Protein AF-A0A225DRF6-F1 (afdb_monomer_lite)

Secondary structure (DSSP, 8-state):
--------------------PPPPHHHHHHHHHHTTT--PPTT------GGGS--S--HHHHHH-TTTSHHHHHHHHHHHHHHHHTSPPS--EEESTTS--HHHHHHHHHHHHHHHHHHHHHHHHHHHHHHHHTTGGG---HHHHHHHHHHHHHHHHHHHHHHHHHHHHHHHHTT--PPP-GGGT--EEEEEEESS--S-HHHHHHHHHHHHHHHHHHHHSTTSHHHHHHHHHHTS--EEEEEEE-PPPPPPP--------

Sequence (261 aa):
MGSSLSVLIVVSLTTPALALAAPDKDAEVAAVLGELWIAVPKGFRADVPPAYMPDSVTPEKIEKNPKAYPFRAAVVNAVETLSFARRPPVLTTLRDPDSAARGLKQAVQQAQEQPARTILKLDETIRDLTTVLKSRDKEPSARWRAHAEYALAEARFRMVLAHEYDHALGNIRIGAIPELKKDKGENGVRLARVEKLSSKKEVKDMAEEAKRLLAEVIKTHPGTPWAMIADMRLKENMGMVWEPAVLPDPPKPKTKDAKKP

Radius of gyration: 27.33 Å; chains: 1; bounding box: 78×91×73 Å

Organism: NCBI:txid1908690

Foldseek 3Di:
DDDDDDDDDDDDDPDDDDDDPDDDPVVQLCVLCVLLVHPDPPPDDQPADPLQGDDPQDPVNCVVPVVVVVLLVLLSLLSVLLVLLPDDQPDFKDFQLVPPPPVLVVVLVVSLVSLVVSLVSLVVSLVSLVVSVVVLVVPSRPNSSLSSLLSNLSSLLSNLLSQLSNVQSVCSVVVVADDEDVVVQFGIKGKDFDQDAPDDPVSVVSNVVSLVSLVVSCVSRPSHPSNVVSVVSNPGGSHIHIDTDNDDDDPDPPPPPDPDD

pLDDT: mean 82.06, std 21.41, range [27.62, 98.75]

Structure (mmCIF, N/CA/C/O backbone):
data_AF-A0A225DRF6-F1
#
_entry.id   AF-A0A225DRF6-F1
#
loop_
_atom_site.group_PDB
_atom_site.id
_atom_site.type_symbol
_atom_site.label_atom_id
_atom_site.label_alt_id
_atom_site.label_comp_id
_atom_site.label_asym_id
_atom_site.label_entity_id
_atom_site.label_seq_id
_atom_site.pdbx_PDB_ins_code
_atom_site.Cartn_x
_atom_site.Cartn_y
_atom_site.Cartn_z
_atom_site.occupancy
_atom_site.B_iso_or_equiv
_atom_site.auth_seq_id
_atom_site.auth_comp_id
_atom_site.auth_asym_id
_atom_site.auth_atom_id
_atom_site.pdbx_PDB_model_num
ATOM 1 N N . MET A 1 1 ? 50.442 -76.515 -0.364 1.00 43.06 1 MET A N 1
ATOM 2 C CA . MET A 1 1 ? 50.166 -75.820 -1.638 1.00 43.06 1 MET A CA 1
ATOM 3 C C . MET A 1 1 ? 48.662 -75.655 -1.746 1.00 43.06 1 MET A C 1
ATOM 5 O O . MET A 1 1 ? 47.969 -76.628 -1.989 1.00 43.06 1 MET A O 1
ATOM 9 N N . GLY A 1 2 ? 48.158 -74.465 -1.435 1.00 36.34 2 GLY A N 1
ATOM 10 C CA . GLY A 1 2 ? 46.735 -74.132 -1.466 1.00 36.34 2 GLY A CA 1
ATOM 11 C C . GLY A 1 2 ? 46.639 -72.645 -1.760 1.00 36.34 2 GLY A C 1
ATOM 12 O O . GLY A 1 2 ? 46.768 -71.829 -0.853 1.00 36.34 2 GLY A O 1
ATOM 13 N N . SER A 1 3 ? 46.569 -72.310 -3.046 1.00 37.16 3 SER A N 1
ATOM 14 C CA . SER A 1 3 ? 46.588 -70.933 -3.534 1.00 37.16 3 SER A CA 1
ATOM 15 C C . SER A 1 3 ? 45.179 -70.354 -3.503 1.00 37.16 3 SER A C 1
ATOM 17 O O . SER A 1 3 ? 44.278 -70.849 -4.176 1.00 37.16 3 SER A O 1
ATOM 19 N N . SER A 1 4 ? 45.017 -69.301 -2.707 1.00 35.84 4 SER A N 1
ATOM 20 C CA . SER A 1 4 ? 43.838 -68.443 -2.658 1.00 35.84 4 SER A CA 1
ATOM 21 C C . SER A 1 4 ? 43.872 -67.479 -3.850 1.00 35.84 4 SER A C 1
ATOM 23 O O . SER A 1 4 ? 44.865 -66.777 -4.038 1.00 35.84 4 SER A O 1
ATOM 25 N N . LEU A 1 5 ? 42.818 -67.461 -4.667 1.00 35.94 5 LEU A N 1
ATOM 26 C CA . LEU A 1 5 ? 42.639 -66.527 -5.783 1.00 35.94 5 LEU A CA 1
ATOM 27 C C . LEU A 1 5 ? 41.334 -65.758 -5.565 1.00 35.94 5 LEU A C 1
ATOM 29 O O . LEU A 1 5 ? 40.239 -66.278 -5.769 1.00 35.94 5 LEU A O 1
ATOM 33 N N . SER A 1 6 ? 41.480 -64.513 -5.118 1.00 33.00 6 SER A N 1
ATOM 34 C CA . SER A 1 6 ? 40.408 -63.527 -5.003 1.00 33.00 6 SER A CA 1
ATOM 35 C C . SER A 1 6 ? 40.010 -63.029 -6.394 1.00 33.00 6 SER A C 1
ATOM 37 O O . SER A 1 6 ? 40.840 -62.493 -7.126 1.00 33.00 6 SER A O 1
ATOM 39 N N . VAL A 1 7 ? 38.736 -63.181 -6.753 1.00 34.94 7 VAL A N 1
ATOM 40 C CA . VAL A 1 7 ? 38.154 -62.628 -7.984 1.00 34.94 7 VAL A CA 1
ATOM 41 C C . VAL A 1 7 ? 37.723 -61.184 -7.720 1.00 34.94 7 VAL A C 1
ATOM 43 O O . VAL A 1 7 ? 36.834 -60.932 -6.909 1.00 34.94 7 VAL A O 1
ATOM 46 N N . LEU A 1 8 ? 38.367 -60.233 -8.402 1.00 31.00 8 LEU A N 1
ATOM 47 C CA . LEU A 1 8 ? 37.966 -58.827 -8.457 1.00 31.00 8 LEU A CA 1
ATOM 48 C C . LEU A 1 8 ? 36.838 -58.673 -9.492 1.00 31.00 8 LEU A C 1
ATOM 50 O O . LEU A 1 8 ? 37.045 -58.924 -10.678 1.00 31.00 8 LEU A O 1
ATOM 54 N N . ILE A 1 9 ? 35.652 -58.245 -9.057 1.00 32.78 9 ILE A N 1
ATOM 55 C CA . ILE A 1 9 ? 34.554 -57.851 -9.950 1.00 32.78 9 ILE A CA 1
ATOM 56 C C . ILE A 1 9 ? 34.753 -56.377 -10.323 1.00 32.78 9 ILE A C 1
ATOM 58 O O . ILE A 1 9 ? 34.661 -55.497 -9.470 1.00 32.78 9 ILE A O 1
ATOM 62 N N . VAL A 1 10 ? 35.018 -56.109 -11.603 1.00 30.48 10 VAL A N 1
ATOM 63 C CA . VAL A 1 10 ? 35.031 -54.760 -12.184 1.00 30.48 10 VAL A CA 1
ATOM 64 C C . VAL A 1 10 ? 33.604 -54.418 -12.617 1.00 30.48 10 VAL A C 1
ATOM 66 O O . VAL A 1 10 ? 33.101 -54.966 -13.596 1.00 30.48 10 VAL A O 1
ATOM 69 N N . VAL A 1 11 ? 32.934 -53.526 -11.885 1.00 31.22 11 VAL A N 1
ATOM 70 C CA . VAL A 1 11 ? 31.634 -52.964 -12.283 1.00 31.22 11 VAL A CA 1
ATOM 71 C C . VAL A 1 11 ? 31.891 -51.726 -13.143 1.00 31.22 11 VAL A C 1
ATOM 73 O O . VAL A 1 11 ? 32.342 -50.698 -12.647 1.00 31.22 11 VAL A O 1
ATOM 76 N N . SER A 1 12 ? 31.615 -51.836 -14.443 1.00 27.62 12 SER A N 1
ATOM 77 C CA . SER A 1 12 ? 31.592 -50.703 -15.372 1.00 27.62 12 SER A CA 1
ATOM 78 C C . SER A 1 12 ? 30.271 -49.946 -15.207 1.00 27.62 12 SER A C 1
ATOM 80 O O . SER A 1 12 ? 29.204 -50.497 -15.475 1.00 27.62 12 SER A O 1
ATOM 82 N N . LEU A 1 13 ? 30.328 -48.698 -14.737 1.00 28.50 13 LEU A N 1
ATOM 83 C CA . LEU A 1 13 ? 29.173 -47.801 -14.663 1.00 28.50 13 LEU A CA 1
ATOM 84 C C . LEU A 1 13 ? 29.124 -46.938 -15.928 1.00 28.50 13 LEU A C 1
ATOM 86 O O . LEU A 1 13 ? 29.749 -45.883 -16.006 1.00 28.50 13 LEU A O 1
ATOM 90 N N . THR A 1 14 ? 28.357 -47.373 -16.924 1.00 29.84 14 THR A N 1
ATOM 91 C CA . THR A 1 14 ? 27.838 -46.484 -17.970 1.00 29.84 14 THR A CA 1
ATOM 92 C C . THR A 1 14 ? 26.715 -45.635 -17.381 1.00 29.84 14 THR A C 1
ATOM 94 O O . THR A 1 14 ? 25.594 -46.109 -17.204 1.00 29.84 14 THR A O 1
ATOM 97 N N . THR A 1 15 ? 27.016 -44.378 -17.060 1.00 31.25 15 THR A N 1
ATOM 98 C CA . THR A 1 15 ? 26.021 -43.370 -16.676 1.00 31.25 15 THR A CA 1
ATOM 99 C C . THR A 1 15 ? 25.157 -43.020 -17.894 1.00 31.25 15 THR A C 1
ATOM 101 O O . THR A 1 15 ? 25.714 -42.597 -18.911 1.00 31.25 15 THR A O 1
ATOM 104 N N . PRO A 1 16 ? 23.819 -43.150 -17.849 1.00 31.81 16 PRO A N 1
ATOM 105 C CA . PRO A 1 16 ? 22.978 -42.593 -18.895 1.00 31.81 16 PRO A CA 1
ATOM 106 C C . PRO A 1 16 ? 22.980 -41.066 -18.757 1.00 31.81 16 PRO A C 1
ATOM 108 O O . PRO A 1 16 ? 22.788 -40.529 -17.665 1.00 31.81 16 PRO A O 1
ATOM 111 N N . ALA A 1 17 ? 23.213 -40.366 -19.867 1.00 30.73 17 ALA A N 1
ATOM 112 C CA . ALA A 1 17 ? 23.053 -38.922 -19.944 1.00 30.73 17 ALA A CA 1
ATOM 113 C C . ALA A 1 17 ? 21.597 -38.569 -19.604 1.00 30.73 17 ALA A C 1
ATOM 115 O O . ALA A 1 17 ? 20.677 -38.844 -20.375 1.00 30.73 17 ALA A O 1
ATOM 116 N N . LEU A 1 18 ? 21.396 -38.002 -18.414 1.00 30.02 18 LEU A N 1
ATOM 117 C CA . LEU A 1 18 ? 20.118 -37.479 -17.963 1.00 30.02 18 LEU A CA 1
ATOM 118 C C . LEU A 1 18 ? 19.785 -36.273 -18.850 1.00 30.02 18 LEU A C 1
ATOM 120 O O . LEU A 1 18 ? 20.401 -35.214 -18.728 1.00 30.02 18 LEU A O 1
ATOM 124 N N . ALA A 1 19 ? 18.854 -36.452 -19.785 1.00 30.94 19 ALA A N 1
ATOM 125 C CA . ALA A 1 19 ? 18.283 -35.347 -20.536 1.00 30.94 19 ALA A CA 1
ATOM 126 C C . ALA A 1 19 ? 17.661 -34.365 -19.533 1.00 30.94 19 ALA A C 1
ATOM 128 O O . ALA A 1 19 ? 16.730 -34.716 -18.807 1.00 30.94 19 ALA A O 1
ATOM 129 N N . LEU A 1 20 ? 18.225 -33.158 -19.457 1.00 29.81 20 LEU A N 1
ATOM 130 C CA . LEU A 1 20 ? 17.721 -32.074 -18.625 1.00 29.81 20 LEU A CA 1
ATOM 131 C C . LEU A 1 20 ? 16.298 -31.755 -19.108 1.00 29.81 20 LEU A C 1
ATOM 133 O O . LEU A 1 20 ? 16.117 -31.233 -20.209 1.00 29.81 20 LEU A O 1
ATOM 137 N N . ALA A 1 21 ? 15.289 -32.142 -18.327 1.00 33.22 21 ALA A N 1
ATOM 138 C CA . ALA A 1 21 ? 13.909 -31.776 -18.603 1.00 33.22 21 ALA A CA 1
ATOM 139 C C . ALA A 1 21 ? 13.816 -30.245 -18.687 1.00 33.22 21 ALA A C 1
ATOM 141 O O . ALA A 1 21 ? 14.424 -29.544 -17.875 1.00 33.22 21 ALA A O 1
ATOM 142 N N . ALA A 1 22 ? 13.087 -29.735 -19.684 1.00 33.28 22 ALA A N 1
ATOM 143 C CA . ALA A 1 22 ? 12.816 -28.308 -19.791 1.00 33.28 22 ALA A CA 1
ATOM 144 C C . ALA A 1 22 ? 12.232 -27.797 -18.456 1.00 33.28 22 ALA A C 1
ATOM 146 O O . ALA A 1 22 ? 11.417 -28.510 -17.859 1.00 33.28 22 ALA A O 1
ATOM 147 N N . PRO A 1 23 ? 12.657 -26.619 -17.969 1.00 39.16 23 PRO A N 1
ATOM 148 C CA . PRO A 1 23 ? 12.202 -26.098 -16.687 1.00 39.16 23 PRO A CA 1
ATOM 149 C C . PRO A 1 23 ? 10.672 -25.993 -16.643 1.00 39.16 23 PRO A C 1
ATOM 151 O O . PRO A 1 23 ? 10.017 -25.643 -17.628 1.00 39.16 23 PRO A O 1
ATOM 154 N N . ASP A 1 24 ? 10.110 -26.345 -15.487 1.00 42.88 24 ASP A N 1
ATOM 155 C CA . ASP A 1 24 ? 8.682 -26.252 -15.206 1.00 42.88 24 ASP A CA 1
ATOM 156 C C . ASP A 1 24 ? 8.237 -24.784 -15.295 1.00 42.88 24 ASP A C 1
ATOM 158 O O . ASP A 1 24 ? 8.717 -23.927 -14.548 1.00 42.88 24 ASP A O 1
ATOM 162 N N . LYS A 1 25 ? 7.313 -24.490 -16.214 1.00 44.69 25 LYS A N 1
ATOM 163 C CA . LYS A 1 25 ? 6.786 -23.138 -16.447 1.00 44.69 25 LYS A CA 1
ATOM 164 C C . LYS A 1 25 ? 6.172 -22.538 -15.179 1.00 44.69 25 LYS A C 1
ATOM 166 O O . LYS A 1 25 ? 6.249 -21.327 -14.983 1.00 44.69 25 LYS A O 1
ATOM 171 N N . ASP A 1 26 ? 5.622 -23.372 -14.296 1.00 38.34 26 ASP A N 1
ATOM 172 C CA . ASP A 1 26 ? 5.038 -22.922 -13.032 1.00 38.34 26 ASP A CA 1
ATOM 173 C C . ASP A 1 26 ? 6.135 -22.446 -12.048 1.00 38.34 26 ASP A C 1
ATOM 175 O O . ASP A 1 26 ? 5.922 -21.499 -11.286 1.00 38.34 26 ASP A O 1
ATOM 179 N N . ALA A 1 27 ? 7.343 -23.022 -12.113 1.00 45.28 27 ALA A N 1
ATOM 180 C CA . ALA A 1 27 ? 8.497 -22.602 -11.314 1.00 45.28 27 ALA A CA 1
ATOM 181 C C . ALA A 1 27 ? 9.126 -21.293 -11.823 1.00 45.28 27 ALA A C 1
ATOM 183 O O . ALA A 1 27 ? 9.557 -20.468 -11.017 1.00 45.28 27 ALA A O 1
ATOM 184 N N . GLU A 1 28 ? 9.133 -21.056 -13.137 1.00 44.88 28 GLU A N 1
ATOM 185 C CA . GLU A 1 28 ? 9.620 -19.798 -13.725 1.00 44.88 28 GLU A CA 1
ATOM 186 C C . GLU A 1 28 ? 8.702 -18.619 -13.380 1.00 44.88 28 GLU A C 1
ATOM 188 O O . GLU A 1 28 ? 9.175 -17.561 -12.965 1.00 44.88 28 GLU A O 1
ATOM 193 N N . VAL A 1 29 ? 7.381 -18.811 -13.454 1.00 42.75 29 VAL A N 1
ATOM 194 C CA . VAL A 1 29 ? 6.391 -17.798 -13.046 1.00 42.75 29 VAL A CA 1
ATOM 195 C C . VAL A 1 29 ? 6.458 -17.533 -11.537 1.00 42.75 29 VAL A C 1
ATOM 197 O O . VAL A 1 29 ? 6.392 -16.379 -11.105 1.00 42.75 29 VAL A O 1
ATOM 200 N N . ALA A 1 30 ? 6.652 -18.576 -10.724 1.00 44.66 30 ALA A N 1
ATOM 201 C CA . ALA A 1 30 ? 6.867 -18.436 -9.286 1.00 44.66 30 ALA A CA 1
ATOM 202 C C . ALA A 1 30 ? 8.190 -17.727 -8.946 1.00 44.66 30 ALA A C 1
ATOM 204 O O . ALA A 1 30 ? 8.222 -16.967 -7.983 1.00 44.66 30 ALA A O 1
ATOM 205 N N . ALA A 1 31 ? 9.254 -17.903 -9.734 1.00 52.69 31 ALA A N 1
ATOM 206 C CA . ALA A 1 31 ? 10.506 -17.160 -9.572 1.00 52.69 31 ALA A CA 1
ATOM 207 C C . ALA A 1 31 ? 10.340 -15.675 -9.950 1.00 52.69 31 ALA A C 1
ATOM 209 O O . ALA A 1 31 ? 10.731 -14.801 -9.178 1.00 52.69 31 ALA A O 1
ATOM 210 N N . VAL A 1 32 ? 9.663 -15.380 -11.069 1.00 50.22 32 VAL A N 1
ATOM 211 C CA . VAL A 1 32 ? 9.347 -14.010 -11.535 1.00 50.22 32 VAL A CA 1
ATOM 212 C C . VAL A 1 32 ? 8.542 -13.215 -10.499 1.00 50.22 32 VAL A C 1
ATOM 214 O O . VAL A 1 32 ? 8.739 -12.010 -10.336 1.00 50.22 32 VAL A O 1
ATOM 217 N N . LEU A 1 33 ? 7.620 -13.875 -9.798 1.00 51.44 33 LEU A N 1
ATOM 218 C CA . LEU A 1 33 ? 6.714 -13.237 -8.834 1.00 51.44 33 LEU A CA 1
ATOM 219 C C . LEU A 1 33 ? 7.199 -13.354 -7.384 1.00 51.44 33 LEU A C 1
ATOM 221 O O . LEU A 1 33 ? 6.886 -12.490 -6.557 1.00 51.44 33 LEU A O 1
ATOM 225 N N . GLY A 1 34 ? 8.027 -14.360 -7.098 1.00 53.75 34 GLY A N 1
ATOM 226 C CA . GLY A 1 34 ? 8.764 -14.529 -5.848 1.00 53.75 34 GLY A CA 1
ATOM 227 C C . GLY A 1 34 ? 9.747 -13.388 -5.594 1.00 53.75 34 GLY A C 1
ATOM 228 O O . GLY A 1 34 ? 9.846 -12.934 -4.457 1.00 53.75 34 GLY A O 1
ATOM 229 N N . GLU A 1 35 ? 10.363 -12.827 -6.644 1.00 50.50 35 GLU A N 1
ATOM 230 C CA . GLU A 1 35 ? 11.205 -11.617 -6.557 1.00 50.50 35 GLU A CA 1
ATOM 231 C C . GLU A 1 35 ? 10.438 -10.376 -6.047 1.00 50.50 35 GLU A C 1
ATOM 233 O O . GLU A 1 35 ? 11.029 -9.486 -5.440 1.00 50.50 35 GLU A O 1
ATOM 238 N N . LEU A 1 36 ? 9.110 -10.319 -6.221 1.00 49.09 36 LEU A N 1
ATOM 239 C CA . LEU A 1 36 ? 8.250 -9.227 -5.731 1.00 49.09 36 LEU A CA 1
ATOM 240 C C . LEU A 1 36 ? 7.451 -9.573 -4.469 1.00 49.09 36 LEU A C 1
ATOM 242 O O . LEU A 1 36 ? 6.634 -8.757 -4.006 1.00 49.09 36 LEU A O 1
ATOM 246 N N . TRP A 1 37 ? 7.632 -10.784 -3.933 1.00 52.31 37 TRP A N 1
ATOM 247 C CA . TRP A 1 37 ? 6.833 -11.303 -2.822 1.00 52.31 37 TRP A CA 1
ATOM 248 C C . TRP A 1 37 ? 5.328 -11.182 -3.106 1.00 52.31 37 TRP A C 1
ATOM 250 O O . TRP A 1 37 ? 4.533 -10.916 -2.199 1.00 52.31 37 TRP A O 1
ATOM 260 N N . ILE A 1 38 ? 4.928 -11.280 -4.379 1.00 53.56 38 ILE A N 1
ATOM 261 C CA . ILE A 1 38 ? 3.518 -11.309 -4.749 1.00 53.56 38 ILE A CA 1
ATOM 262 C C . ILE A 1 38 ? 3.118 -12.772 -4.787 1.00 53.56 38 ILE A C 1
ATOM 264 O O . ILE A 1 38 ? 3.595 -13.531 -5.625 1.00 53.56 38 ILE A O 1
ATOM 268 N N . ALA A 1 39 ? 2.262 -13.168 -3.846 1.00 48.22 39 ALA A N 1
ATOM 269 C CA . ALA A 1 39 ? 1.718 -14.513 -3.813 1.00 48.22 39 ALA A CA 1
ATOM 270 C C . ALA A 1 39 ? 0.988 -14.783 -5.133 1.00 48.22 39 ALA A C 1
ATOM 272 O O . ALA A 1 39 ? -0.068 -14.208 -5.398 1.00 48.22 39 ALA A O 1
ATOM 273 N N . VAL A 1 40 ? 1.573 -15.644 -5.962 1.00 52.91 40 VAL A N 1
ATOM 274 C CA . VAL A 1 40 ? 0.924 -16.146 -7.169 1.00 52.91 40 VAL A CA 1
ATOM 275 C C . VAL A 1 40 ? -0.268 -16.980 -6.715 1.00 52.91 40 VAL A C 1
ATOM 277 O O . VAL A 1 40 ? -0.074 -17.920 -5.935 1.00 52.91 40 VAL A O 1
ATOM 280 N N . PRO A 1 41 ? -1.501 -16.668 -7.143 1.00 55.50 41 PRO A N 1
ATOM 281 C CA . PRO A 1 41 ? -2.638 -17.511 -6.822 1.00 55.50 41 PRO A CA 1
ATOM 282 C C . PRO A 1 41 ? -2.366 -18.943 -7.289 1.00 55.50 41 PRO A C 1
ATOM 284 O O . PRO A 1 41 ? -1.912 -19.170 -8.412 1.00 55.50 41 PRO A O 1
ATOM 287 N N . LYS A 1 42 ? -2.628 -19.921 -6.417 1.00 48.06 42 LYS A N 1
ATOM 288 C CA . LYS A 1 42 ? -2.447 -21.342 -6.732 1.00 48.06 42 LYS A CA 1
ATOM 289 C C . LYS A 1 42 ? -3.242 -21.686 -8.000 1.00 48.06 42 LYS A C 1
ATOM 291 O O . LYS A 1 42 ? -4.459 -21.531 -8.011 1.00 48.06 42 LYS A O 1
ATOM 296 N N . GLY A 1 43 ? -2.556 -22.152 -9.046 1.00 46.88 43 GLY A N 1
ATOM 297 C CA . GLY A 1 43 ? -3.166 -22.499 -10.337 1.00 46.88 43 GLY A CA 1
ATOM 298 C C . GLY A 1 43 ? -3.169 -21.384 -11.389 1.00 46.88 43 GLY A C 1
ATOM 299 O O . GLY A 1 43 ? -3.736 -21.584 -12.461 1.00 46.88 43 GLY A O 1
ATOM 300 N N . PHE A 1 44 ? -2.538 -20.234 -11.129 1.00 55.34 44 PHE A N 1
ATOM 301 C CA . PHE A 1 44 ? -2.291 -19.247 -12.177 1.00 55.34 44 PHE A CA 1
ATOM 302 C C . PHE A 1 44 ? -1.329 -19.817 -13.227 1.00 55.34 44 PHE A C 1
ATOM 304 O O . PHE A 1 44 ? -0.145 -20.006 -12.965 1.00 55.34 44 PHE A O 1
ATOM 311 N N . ARG A 1 45 ? -1.864 -20.074 -14.419 1.00 53.25 45 ARG A N 1
ATOM 312 C CA . ARG A 1 45 ? -1.130 -20.484 -15.615 1.00 53.25 45 ARG A CA 1
ATOM 313 C C . ARG A 1 45 ? -1.257 -19.381 -16.652 1.00 53.25 45 ARG A C 1
ATOM 315 O O . ARG A 1 45 ? -2.065 -19.501 -17.567 1.00 53.25 45 ARG A O 1
ATOM 322 N N . ALA A 1 46 ? -0.522 -18.285 -16.485 1.00 55.81 46 ALA A N 1
ATOM 323 C CA . ALA A 1 46 ? -0.271 -17.447 -17.648 1.00 55.81 46 ALA A CA 1
ATOM 324 C C . ALA A 1 46 ? 0.848 -18.095 -18.452 1.00 55.81 46 ALA A C 1
ATOM 326 O O . ALA A 1 46 ? 1.929 -18.380 -17.936 1.00 55.81 46 ALA A O 1
ATOM 327 N N . ASP A 1 47 ? 0.587 -18.285 -19.732 1.00 65.44 47 ASP A N 1
ATOM 328 C CA . ASP A 1 47 ? 1.592 -18.289 -20.778 1.00 65.44 47 ASP A CA 1
ATOM 329 C C . ASP A 1 47 ? 2.290 -16.921 -20.803 1.00 65.44 47 ASP A C 1
ATOM 331 O O . ASP A 1 47 ? 2.066 -16.096 -21.684 1.00 65.44 47 ASP A O 1
ATOM 335 N N . VAL A 1 48 ? 3.126 -16.658 -19.788 1.00 70.06 48 VAL A N 1
ATOM 336 C CA . VAL A 1 48 ? 3.876 -15.406 -19.671 1.00 70.06 48 VAL A CA 1
ATOM 337 C C . VAL A 1 48 ? 4.642 -15.197 -20.976 1.00 70.06 48 VAL A C 1
ATOM 339 O O . VAL A 1 48 ? 5.469 -16.045 -21.332 1.00 70.06 48 VAL A O 1
ATOM 342 N N . PRO A 1 49 ? 4.376 -14.103 -21.716 1.00 80.62 49 PRO A N 1
ATOM 343 C CA . PRO A 1 49 ? 5.006 -13.921 -23.011 1.00 80.62 49 PRO A CA 1
ATOM 344 C C . PRO A 1 49 ? 6.531 -13.866 -22.845 1.00 80.62 49 PRO A C 1
ATOM 346 O O . PRO A 1 49 ? 6.999 -13.276 -21.868 1.00 80.62 49 PRO A O 1
ATOM 349 N N . PRO A 1 50 ? 7.328 -14.384 -23.800 1.00 83.56 50 PRO A N 1
ATOM 350 C CA . PRO A 1 50 ? 8.788 -14.435 -23.675 1.00 83.56 50 PRO A CA 1
ATOM 351 C C . PRO A 1 50 ? 9.449 -13.096 -23.305 1.00 83.56 50 PRO A C 1
ATOM 353 O O . PRO A 1 50 ? 10.439 -13.072 -22.584 1.00 83.56 50 PRO A O 1
ATOM 356 N N . ALA A 1 51 ? 8.869 -11.967 -23.729 1.00 85.69 51 ALA A N 1
ATOM 357 C CA . ALA A 1 51 ? 9.351 -10.622 -23.402 1.00 85.69 51 ALA A CA 1
ATOM 358 C C . ALA A 1 51 ? 9.281 -10.252 -21.900 1.00 85.69 51 ALA A C 1
ATOM 360 O O . ALA A 1 51 ? 9.917 -9.281 -21.482 1.00 85.69 51 ALA A O 1
ATOM 361 N N . TYR A 1 52 ? 8.502 -10.988 -21.103 1.00 85.12 52 TYR A N 1
ATOM 362 C CA . TYR A 1 52 ? 8.334 -10.793 -19.658 1.00 85.12 52 TYR A CA 1
ATOM 363 C C . TYR A 1 52 ? 9.124 -11.801 -18.816 1.00 85.12 52 TYR A C 1
ATOM 365 O O . TYR A 1 52 ? 9.074 -11.728 -17.587 1.00 85.12 52 TYR A O 1
ATOM 373 N N . MET A 1 53 ? 9.856 -12.721 -19.450 1.00 81.50 53 MET A N 1
ATOM 374 C CA . MET A 1 53 ? 10.713 -13.666 -18.738 1.00 81.50 53 MET A CA 1
ATOM 375 C C . MET A 1 53 ? 11.906 -12.957 -18.068 1.00 81.50 53 MET A C 1
ATOM 377 O O . MET A 1 53 ? 12.287 -11.854 -18.486 1.00 81.50 53 MET A O 1
ATOM 381 N N . PRO A 1 54 ? 12.498 -13.552 -17.014 1.00 80.69 54 PRO A N 1
ATOM 382 C CA . PRO A 1 54 ? 13.701 -13.024 -16.383 1.00 80.69 54 PRO A CA 1
ATOM 383 C C . PRO A 1 54 ? 14.840 -12.825 -17.387 1.00 80.69 54 PRO A C 1
ATOM 385 O O . PRO A 1 54 ? 15.072 -13.650 -18.268 1.00 80.69 54 PRO A O 1
ATOM 388 N N . ASP A 1 55 ? 15.573 -11.727 -17.227 1.00 83.12 55 ASP A N 1
ATOM 389 C CA . ASP A 1 55 ? 16.810 -11.457 -17.950 1.00 83.12 55 ASP A CA 1
ATOM 390 C C . ASP A 1 55 ? 18.040 -11.802 -17.092 1.00 83.12 55 ASP A C 1
ATOM 392 O O . ASP A 1 55 ? 17.933 -12.156 -15.921 1.00 83.12 55 ASP A O 1
ATOM 396 N N . SER A 1 56 ? 19.246 -11.703 -17.660 1.00 83.06 56 SER A N 1
ATOM 397 C CA . SER A 1 56 ? 20.501 -12.075 -16.977 1.00 83.06 56 SER A CA 1
ATOM 398 C C . SER A 1 56 ? 20.954 -11.094 -15.876 1.00 83.06 56 SER A C 1
ATOM 400 O O . SER A 1 56 ? 22.023 -11.270 -15.265 1.00 83.06 56 SER A O 1
ATOM 402 N N . VAL A 1 57 ? 20.171 -10.041 -15.631 1.00 83.75 57 VAL A N 1
ATOM 403 C CA . VAL A 1 57 ? 20.441 -8.989 -14.648 1.00 83.75 57 VAL A CA 1
ATOM 404 C C . VAL A 1 57 ? 19.669 -9.302 -13.369 1.00 83.75 57 VAL A C 1
ATOM 406 O O . VAL A 1 57 ? 18.456 -9.123 -13.295 1.00 83.75 57 VAL A O 1
ATOM 409 N N . THR A 1 58 ? 20.396 -9.755 -12.352 1.00 82.81 58 THR A N 1
ATOM 410 C CA . THR A 1 58 ? 19.841 -10.119 -11.045 1.00 82.81 58 THR A CA 1
ATOM 411 C C . THR A 1 58 ? 19.706 -8.899 -10.122 1.00 82.81 58 THR A C 1
ATOM 413 O O . THR A 1 58 ? 20.438 -7.919 -10.309 1.00 82.81 58 THR A O 1
ATOM 416 N N . PRO A 1 59 ? 18.848 -8.958 -9.083 1.00 78.25 59 PRO A N 1
ATOM 417 C CA . PRO A 1 59 ? 18.778 -7.927 -8.042 1.00 78.25 59 PRO A CA 1
ATOM 418 C C . PRO A 1 59 ? 20.145 -7.595 -7.425 1.00 78.25 59 PRO A C 1
ATOM 420 O O . PRO A 1 59 ? 20.524 -6.431 -7.361 1.00 78.25 59 PRO A O 1
ATOM 423 N N . GLU A 1 60 ? 20.964 -8.607 -7.124 1.00 81.44 60 GLU A N 1
ATOM 424 C CA . GLU A 1 60 ? 22.314 -8.412 -6.574 1.00 81.44 60 GLU A CA 1
ATOM 425 C C . GLU A 1 60 ? 23.229 -7.586 -7.505 1.00 81.44 60 GLU A C 1
ATOM 427 O O . GLU A 1 60 ? 24.019 -6.753 -7.054 1.00 81.44 60 GLU A O 1
ATOM 432 N N . LYS A 1 61 ? 23.128 -7.777 -8.831 1.00 87.19 61 LYS A N 1
ATOM 433 C CA . LYS A 1 61 ? 23.888 -6.972 -9.807 1.00 87.19 61 LYS A CA 1
ATOM 434 C C . LYS A 1 61 ? 23.419 -5.517 -9.832 1.00 87.19 61 LYS A C 1
ATOM 436 O O . LYS A 1 61 ? 24.248 -4.629 -10.042 1.00 87.19 61 LYS A O 1
ATOM 441 N N . ILE A 1 62 ? 22.119 -5.290 -9.647 1.00 89.12 62 ILE A N 1
ATOM 442 C CA . ILE A 1 62 ? 21.503 -3.959 -9.598 1.00 89.12 62 ILE A CA 1
ATOM 443 C C . ILE A 1 62 ? 21.944 -3.233 -8.327 1.00 89.12 62 ILE A C 1
ATOM 445 O O . ILE A 1 62 ? 22.415 -2.102 -8.416 1.00 89.12 62 ILE A O 1
ATOM 449 N N . GLU A 1 63 ? 21.882 -3.898 -7.174 1.00 84.19 63 GLU A N 1
ATOM 450 C CA . GLU A 1 63 ? 22.303 -3.354 -5.876 1.00 84.19 63 GLU A CA 1
ATOM 451 C C . GLU A 1 63 ? 23.784 -2.969 -5.851 1.00 84.19 63 GLU A C 1
ATOM 453 O O . GLU A 1 63 ? 24.144 -1.912 -5.336 1.00 84.19 63 GLU A O 1
ATOM 458 N N . LYS A 1 64 ? 24.656 -3.784 -6.459 1.00 92.38 64 LYS A N 1
ATOM 459 C CA . LYS A 1 64 ? 26.089 -3.467 -6.568 1.00 92.38 64 LYS A CA 1
ATOM 460 C C . LYS A 1 64 ? 26.376 -2.317 -7.538 1.00 92.38 64 LYS A C 1
ATOM 462 O O . LYS A 1 64 ? 27.401 -1.658 -7.397 1.00 92.38 64 LYS A O 1
ATOM 467 N N . ASN A 1 65 ? 25.502 -2.070 -8.520 1.00 93.00 65 ASN A N 1
ATOM 468 C CA . ASN A 1 65 ? 25.714 -1.076 -9.579 1.00 93.00 65 ASN A CA 1
ATOM 469 C C . ASN A 1 65 ? 24.458 -0.227 -9.877 1.00 93.00 65 ASN A C 1
ATOM 471 O O . ASN A 1 65 ? 24.015 -0.163 -11.029 1.00 93.00 65 ASN A O 1
ATOM 475 N N . PRO A 1 66 ? 23.892 0.498 -8.896 1.00 91.19 66 PRO A N 1
ATOM 476 C CA . PRO A 1 66 ? 22.594 1.158 -9.057 1.00 91.19 66 PRO A CA 1
ATOM 477 C C . PRO A 1 66 ? 22.623 2.269 -10.114 1.00 91.19 66 PRO A C 1
ATOM 479 O O . PRO A 1 66 ? 21.639 2.497 -10.809 1.00 91.19 66 PRO A O 1
ATOM 482 N N . LYS A 1 67 ? 23.779 2.921 -10.309 1.00 94.38 67 LYS A N 1
ATOM 483 C CA . LYS A 1 67 ? 23.971 3.953 -11.344 1.00 94.38 67 LYS A CA 1
ATOM 484 C C . LYS A 1 67 ? 23.918 3.400 -12.770 1.00 94.38 67 LYS A C 1
ATOM 486 O O . LYS A 1 67 ? 23.573 4.144 -13.682 1.00 94.38 67 LYS A O 1
ATOM 491 N N . ALA A 1 68 ? 24.268 2.127 -12.963 1.00 93.75 68 ALA A N 1
ATOM 492 C CA . ALA A 1 68 ? 24.176 1.465 -14.262 1.00 93.75 68 ALA A CA 1
ATOM 493 C C . ALA A 1 68 ? 22.736 1.029 -14.578 1.00 93.75 68 ALA A C 1
ATOM 495 O O . ALA A 1 68 ? 22.366 0.931 -15.744 1.00 93.75 68 ALA A O 1
ATOM 496 N N . TYR A 1 69 ? 21.916 0.816 -13.543 1.00 93.56 69 TYR A N 1
ATOM 497 C CA . TYR A 1 69 ? 20.534 0.352 -13.661 1.00 93.56 69 TYR A CA 1
ATOM 498 C C . TYR A 1 69 ? 19.558 1.231 -12.860 1.00 93.56 69 TYR A C 1
ATOM 500 O O . TYR A 1 69 ? 18.804 0.700 -12.046 1.00 93.56 69 TYR A O 1
ATOM 508 N N . PRO A 1 70 ? 19.521 2.562 -13.067 1.00 95.44 70 PRO A N 1
ATOM 509 C CA . PRO A 1 70 ? 18.763 3.468 -12.200 1.00 95.44 70 PRO A CA 1
ATOM 510 C C . PRO A 1 70 ? 17.262 3.152 -12.184 1.00 95.44 70 PRO A C 1
ATOM 512 O O . PRO A 1 70 ? 16.627 3.207 -11.136 1.00 95.44 70 PRO A O 1
ATOM 515 N N . PHE A 1 71 ? 16.708 2.746 -13.332 1.00 96.19 71 PHE A N 1
ATOM 516 C CA . PHE A 1 71 ? 15.313 2.324 -13.450 1.00 96.19 71 PHE A CA 1
ATOM 517 C C . PHE A 1 71 ? 15.015 1.100 -12.576 1.00 96.19 71 PHE A C 1
ATOM 519 O O . PHE A 1 71 ? 14.066 1.087 -11.797 1.00 96.19 71 PHE A O 1
ATOM 526 N N . ARG A 1 72 ? 15.863 0.075 -12.672 1.00 94.44 72 ARG A N 1
ATOM 527 C CA . ARG A 1 72 ? 15.681 -1.197 -11.968 1.00 94.44 72 ARG A CA 1
ATOM 528 C C . ARG A 1 72 ? 15.999 -1.075 -10.482 1.00 94.44 72 ARG A C 1
ATOM 530 O O . ARG A 1 72 ? 15.319 -1.690 -9.674 1.00 94.44 72 ARG A O 1
ATOM 537 N N . ALA A 1 73 ? 16.965 -0.235 -10.113 1.00 94.12 73 ALA A N 1
ATOM 538 C CA . ALA A 1 73 ? 17.273 0.084 -8.722 1.00 94.12 73 ALA A CA 1
ATOM 539 C C . ALA A 1 73 ? 16.070 0.726 -8.014 1.00 94.12 73 ALA A C 1
ATOM 541 O O . ALA A 1 73 ? 15.717 0.305 -6.917 1.00 94.12 73 ALA A O 1
ATOM 542 N N . ALA A 1 74 ? 15.381 1.671 -8.665 1.00 95.88 74 ALA A N 1
ATOM 543 C CA . ALA A 1 74 ? 14.155 2.255 -8.117 1.00 95.88 74 ALA A CA 1
ATOM 544 C C . ALA A 1 74 ? 13.054 1.201 -7.906 1.00 95.88 74 ALA A C 1
ATOM 546 O O . ALA A 1 74 ? 12.365 1.221 -6.889 1.00 95.88 74 ALA A O 1
ATOM 547 N N . VAL A 1 75 ? 12.918 0.248 -8.834 1.00 93.81 75 VAL A N 1
ATOM 548 C CA . VAL A 1 75 ? 11.988 -0.880 -8.685 1.00 93.81 75 VAL A CA 1
ATOM 549 C C . VAL A 1 75 ? 12.369 -1.764 -7.500 1.00 93.81 75 VAL A C 1
ATOM 551 O O . VAL A 1 75 ? 11.504 -2.042 -6.677 1.00 93.81 75 VAL A O 1
ATOM 554 N N . VAL A 1 76 ? 13.633 -2.183 -7.380 1.00 90.75 76 VAL A N 1
ATOM 555 C CA . VAL A 1 76 ? 14.106 -3.028 -6.265 1.00 90.75 76 VAL A CA 1
ATOM 556 C C . VAL A 1 76 ? 13.844 -2.344 -4.920 1.00 90.75 76 VAL A C 1
ATOM 558 O O . VAL A 1 76 ? 13.209 -2.937 -4.050 1.00 90.75 76 VAL A O 1
ATOM 561 N N . ASN A 1 77 ? 14.202 -1.065 -4.788 1.00 90.44 77 ASN A N 1
ATOM 562 C CA . ASN A 1 77 ? 13.920 -0.281 -3.582 1.00 90.44 77 ASN A CA 1
ATOM 563 C C . ASN A 1 77 ? 12.412 -0.209 -3.282 1.00 90.44 77 ASN A C 1
ATOM 565 O O . ASN A 1 77 ? 11.985 -0.318 -2.131 1.00 90.44 77 ASN A O 1
ATOM 569 N N . ALA A 1 78 ? 11.578 -0.067 -4.318 1.00 94.06 78 ALA A N 1
ATOM 570 C CA . ALA A 1 78 ? 10.132 -0.057 -4.148 1.00 94.06 78 ALA A CA 1
ATOM 571 C C . ALA A 1 78 ? 9.599 -1.383 -3.592 1.00 94.06 78 ALA A C 1
ATOM 573 O O . ALA A 1 78 ? 8.681 -1.364 -2.772 1.00 94.06 78 ALA A O 1
ATOM 574 N N . VAL A 1 79 ? 10.168 -2.530 -3.978 1.00 88.06 79 VAL A N 1
ATOM 575 C CA . VAL A 1 79 ? 9.772 -3.844 -3.435 1.00 88.06 79 VAL A CA 1
ATOM 576 C C . VAL A 1 79 ? 9.979 -3.898 -1.926 1.00 88.06 79 VAL A C 1
ATOM 578 O O . VAL A 1 79 ? 9.086 -4.340 -1.198 1.00 88.06 79 VAL A O 1
ATOM 581 N N . GLU A 1 80 ? 11.115 -3.406 -1.440 1.00 87.00 80 GLU A N 1
ATOM 582 C CA . GLU A 1 80 ? 11.411 -3.365 -0.007 1.00 87.00 80 GLU A CA 1
ATOM 583 C C . GLU A 1 80 ? 10.423 -2.471 0.749 1.00 87.00 80 GLU A C 1
ATOM 585 O O . GLU A 1 80 ? 9.848 -2.881 1.767 1.00 87.00 80 GLU A O 1
ATOM 590 N N . THR A 1 81 ? 10.155 -1.271 0.225 1.00 91.94 81 THR A N 1
ATOM 591 C CA . THR A 1 81 ? 9.158 -0.361 0.807 1.00 91.94 81 THR A CA 1
ATOM 592 C C . THR A 1 81 ? 7.767 -0.988 0.812 1.00 91.94 81 THR A C 1
ATOM 594 O O . THR A 1 81 ? 7.059 -0.912 1.818 1.00 91.94 81 THR A O 1
ATOM 597 N N . LEU A 1 82 ? 7.364 -1.644 -0.275 1.00 92.75 82 LEU A N 1
ATOM 598 C CA . LEU A 1 82 ? 6.066 -2.308 -0.372 1.00 92.75 82 LEU A CA 1
ATOM 599 C C . LEU A 1 82 ? 5.953 -3.489 0.596 1.00 92.75 82 LEU A C 1
ATOM 601 O O . LEU A 1 82 ? 4.892 -3.684 1.186 1.00 92.75 82 LEU A O 1
ATOM 605 N N . SER A 1 83 ? 7.033 -4.238 0.824 1.00 87.69 83 SER A N 1
ATOM 606 C CA . SER A 1 83 ? 7.085 -5.279 1.858 1.00 87.69 83 SER A CA 1
ATOM 607 C C . SER A 1 83 ? 6.864 -4.690 3.256 1.00 87.69 83 SER A C 1
ATOM 609 O O . SER A 1 83 ? 6.043 -5.189 4.031 1.00 87.69 83 SER A O 1
ATOM 611 N N . PHE A 1 84 ? 7.504 -3.557 3.561 1.00 87.75 84 PHE A N 1
ATOM 612 C CA . PHE A 1 84 ? 7.257 -2.819 4.801 1.00 87.75 84 PHE A CA 1
ATOM 613 C C . PHE A 1 84 ? 5.797 -2.339 4.913 1.00 87.75 84 PHE A C 1
ATOM 615 O O . PHE A 1 84 ? 5.171 -2.530 5.956 1.00 87.75 84 PHE A O 1
ATOM 622 N N . ALA A 1 85 ? 5.235 -1.776 3.840 1.00 93.56 85 ALA A N 1
ATOM 623 C CA . ALA A 1 85 ? 3.869 -1.244 3.794 1.00 93.56 85 ALA A CA 1
ATOM 624 C C . ALA A 1 85 ? 2.769 -2.327 3.808 1.00 93.56 85 ALA A C 1
ATOM 626 O O . ALA A 1 85 ? 1.599 -2.027 4.047 1.00 93.56 85 ALA A O 1
ATOM 627 N N . ARG A 1 86 ? 3.116 -3.594 3.547 1.00 90.88 86 ARG A N 1
ATOM 628 C CA . ARG A 1 86 ? 2.200 -4.748 3.621 1.00 90.88 86 ARG A CA 1
ATOM 629 C C . ARG A 1 86 ? 1.990 -5.274 5.038 1.00 90.88 86 ARG A C 1
ATOM 631 O O . ARG A 1 86 ? 1.110 -6.112 5.233 1.00 90.88 86 ARG A O 1
ATOM 638 N N . ARG A 1 87 ? 2.777 -4.816 6.015 1.00 89.81 87 ARG A N 1
ATOM 639 C CA . ARG A 1 87 ? 2.636 -5.248 7.411 1.00 89.81 87 ARG A CA 1
ATOM 640 C C . ARG A 1 87 ? 1.215 -4.964 7.911 1.00 89.81 87 ARG A C 1
ATOM 642 O O . ARG A 1 87 ? 0.692 -3.884 7.637 1.00 89.81 87 ARG A O 1
ATOM 649 N N . PRO A 1 88 ? 0.594 -5.908 8.639 1.00 90.38 88 PRO A N 1
ATOM 650 C CA . PRO A 1 88 ? -0.762 -5.720 9.129 1.00 90.38 88 PRO A CA 1
ATOM 651 C C . PRO A 1 88 ? -0.827 -4.518 10.084 1.00 90.38 88 PRO A C 1
ATOM 653 O O . PRO A 1 88 ? 0.166 -4.236 10.765 1.00 90.38 88 PRO A O 1
ATOM 656 N N . PRO A 1 89 ? -1.970 -3.814 10.155 1.00 93.50 89 PRO A N 1
ATOM 657 C CA . PRO A 1 89 ? -2.162 -2.757 11.139 1.00 93.50 89 PRO A CA 1
ATOM 658 C C . PRO A 1 89 ? -1.971 -3.298 12.564 1.00 93.50 89 PRO A C 1
ATOM 660 O O . PRO A 1 89 ? -2.440 -4.392 12.881 1.00 93.50 89 PRO A O 1
ATOM 663 N N . VAL A 1 90 ? -1.276 -2.549 13.421 1.00 93.69 90 VAL A N 1
ATOM 664 C CA . VAL A 1 90 ? -0.930 -3.002 14.786 1.00 93.69 90 VAL A CA 1
ATOM 665 C C . VAL A 1 90 ? -2.095 -2.942 15.775 1.00 93.69 90 VAL A C 1
ATOM 667 O O . VAL A 1 90 ? -2.122 -3.696 16.743 1.00 93.69 90 VAL A O 1
ATOM 670 N N . LEU A 1 91 ? -3.071 -2.070 15.526 1.00 93.69 91 LEU A N 1
ATOM 671 C CA . LEU A 1 91 ? -4.299 -1.944 16.308 1.00 93.69 91 LEU A CA 1
ATOM 672 C C . LEU A 1 91 ? -5.502 -2.103 15.378 1.00 93.69 91 LEU A C 1
ATOM 674 O O . LEU A 1 91 ? -5.806 -1.198 14.602 1.00 93.69 91 LEU A O 1
ATOM 678 N N . THR A 1 92 ? -6.165 -3.256 15.459 1.00 94.56 92 THR A N 1
ATOM 679 C CA . THR A 1 92 ? -7.308 -3.637 14.607 1.00 94.56 92 THR A CA 1
ATOM 680 C C . THR A 1 92 ? -8.566 -3.977 15.394 1.00 94.56 92 THR A C 1
ATOM 682 O O . THR A 1 92 ? -9.634 -4.108 14.805 1.00 94.56 92 THR A O 1
ATOM 685 N N . THR A 1 93 ? -8.472 -4.102 16.716 1.00 93.44 93 THR A N 1
ATOM 686 C CA . THR A 1 93 ? -9.612 -4.364 17.598 1.00 93.44 93 THR A CA 1
ATOM 687 C C . THR A 1 93 ? -9.477 -3.572 18.882 1.00 93.44 93 THR A C 1
ATOM 689 O O . THR A 1 93 ? -8.367 -3.404 19.390 1.00 93.44 93 THR A O 1
ATOM 692 N N . LEU A 1 94 ? -10.606 -3.151 19.437 1.00 90.38 94 LEU A N 1
ATOM 693 C CA . LEU A 1 94 ? -10.668 -2.389 20.673 1.00 90.38 94 LEU A CA 1
ATOM 694 C C . LEU A 1 94 ? -11.839 -2.882 21.513 1.00 90.38 94 LEU A C 1
ATOM 696 O O . LEU A 1 94 ? -12.987 -2.768 21.102 1.00 90.38 94 LEU A O 1
ATOM 700 N N . ARG A 1 95 ? -11.541 -3.459 22.676 1.00 88.56 95 ARG A N 1
ATOM 701 C CA . ARG A 1 95 ? -12.551 -3.890 23.645 1.00 88.56 95 ARG A CA 1
ATOM 702 C C . ARG A 1 95 ? -12.932 -2.711 24.535 1.00 88.56 95 ARG A C 1
ATOM 704 O O . ARG A 1 95 ? -12.047 -1.955 24.926 1.00 88.56 95 ARG A O 1
ATOM 711 N N . ASP A 1 96 ? -14.222 -2.579 24.831 1.00 82.75 96 ASP A N 1
ATOM 712 C CA . ASP A 1 96 ? -14.783 -1.535 25.702 1.00 82.75 96 ASP A CA 1
ATOM 713 C C . ASP A 1 96 ? -14.201 -0.128 25.432 1.00 82.75 96 ASP A C 1
ATOM 715 O O . ASP A 1 96 ? -13.613 0.497 26.324 1.00 82.75 96 ASP A O 1
ATOM 719 N N . PRO A 1 97 ? -14.323 0.385 24.195 1.00 74.25 97 PRO A N 1
ATOM 720 C CA . PRO A 1 97 ? -13.646 1.607 23.768 1.00 74.25 97 PRO A CA 1
ATOM 721 C C . PRO A 1 97 ? -14.198 2.883 24.437 1.00 74.25 97 PRO A C 1
ATOM 723 O O . PRO A 1 97 ? -13.527 3.912 24.413 1.00 74.25 97 PRO A O 1
ATOM 726 N N . ASP A 1 98 ? -15.355 2.797 25.104 1.00 68.69 98 ASP A N 1
ATOM 727 C CA . ASP A 1 98 ? -15.912 3.846 25.975 1.00 68.69 98 ASP A CA 1
ATOM 728 C C . ASP A 1 98 ? -15.104 4.046 27.267 1.00 68.69 98 ASP A C 1
ATOM 730 O O . ASP A 1 98 ? -15.261 5.046 27.974 1.00 68.69 98 ASP A O 1
ATOM 734 N N . SER A 1 99 ? -14.227 3.100 27.616 1.00 55.12 99 SER A N 1
ATOM 735 C CA . SER A 1 99 ? -13.374 3.255 28.783 1.00 55.12 99 SER A CA 1
ATOM 736 C C . SER A 1 99 ? -12.318 4.329 28.501 1.00 55.12 99 SER A C 1
ATOM 738 O O . SER A 1 99 ? -11.413 4.163 27.685 1.00 55.12 99 SER A O 1
ATOM 740 N N . ALA A 1 100 ? -12.413 5.454 29.217 1.00 52.22 100 ALA A N 1
ATOM 741 C CA . ALA A 1 100 ? -11.441 6.553 29.244 1.00 52.22 100 ALA A CA 1
ATOM 742 C C . ALA A 1 100 ? -10.086 6.135 29.865 1.00 52.22 100 ALA A C 1
ATOM 744 O O . ALA A 1 100 ? -9.476 6.857 30.659 1.00 52.22 100 ALA A O 1
ATOM 745 N N . ALA A 1 101 ? -9.609 4.934 29.544 1.00 61.97 101 ALA A N 1
ATOM 746 C CA . ALA A 1 101 ? -8.365 4.387 30.026 1.00 61.97 101 ALA A CA 1
ATOM 747 C C . ALA A 1 101 ? -7.222 5.243 29.478 1.00 61.97 101 ALA A C 1
ATOM 749 O O . ALA A 1 101 ? -7.025 5.355 28.269 1.00 61.97 101 ALA A O 1
ATOM 750 N N . ARG A 1 102 ? -6.420 5.826 30.375 1.00 64.38 102 ARG A N 1
ATOM 751 C CA . ARG A 1 102 ? -5.189 6.553 30.015 1.00 64.38 102 ARG A CA 1
ATOM 752 C C . ARG A 1 102 ? -4.301 5.762 29.035 1.00 64.38 102 ARG A C 1
ATOM 754 O O . ARG A 1 102 ? -3.667 6.370 28.180 1.00 64.38 102 ARG A O 1
ATOM 761 N N . GLY A 1 103 ? -4.326 4.428 29.105 1.00 79.06 103 GLY A N 1
ATOM 762 C CA . GLY A 1 103 ? -3.609 3.542 28.184 1.00 79.06 103 GLY A CA 1
ATOM 763 C C . GLY A 1 103 ? -4.112 3.565 26.735 1.00 79.06 103 GLY A C 1
ATOM 764 O O . GLY A 1 103 ? -3.308 3.372 25.830 1.00 79.06 103 GLY A O 1
ATOM 765 N N . LEU A 1 104 ? -5.391 3.866 26.482 1.00 84.50 104 LEU A N 1
ATOM 766 C CA . LEU A 1 104 ? -5.960 3.877 25.130 1.00 84.50 104 LEU A CA 1
ATOM 767 C C . LEU A 1 104 ? -5.337 4.970 24.260 1.00 84.50 104 LEU A C 1
ATOM 769 O O . LEU A 1 104 ? -4.901 4.709 23.143 1.00 84.50 104 LEU A O 1
ATOM 773 N N . LYS A 1 105 ? -5.230 6.193 24.792 1.00 84.25 105 LYS A N 1
ATOM 774 C CA . LYS A 1 105 ? -4.617 7.314 24.063 1.00 84.25 105 LYS A CA 1
ATOM 775 C C . LYS A 1 105 ? -3.159 7.019 23.702 1.00 84.25 105 LYS A C 1
ATOM 777 O O . LYS A 1 105 ? -2.749 7.294 22.579 1.00 84.25 105 LYS A O 1
ATOM 782 N N . GLN A 1 106 ? -2.405 6.430 24.631 1.00 88.56 106 GLN A N 1
ATOM 783 C CA . GLN A 1 106 ? -1.014 6.042 24.401 1.00 88.56 106 GLN A CA 1
ATOM 784 C C . GLN A 1 106 ? -0.898 4.907 23.374 1.00 88.56 106 GLN A C 1
ATOM 786 O O . GLN A 1 106 ? -0.065 4.993 22.477 1.00 88.56 106 GLN A O 1
ATOM 791 N N . ALA A 1 107 ? -1.753 3.884 23.459 1.00 90.19 107 ALA A N 1
ATOM 792 C CA . ALA A 1 107 ? -1.778 2.780 22.501 1.00 90.19 107 ALA A CA 1
ATOM 793 C C . ALA A 1 107 ? -2.108 3.264 21.082 1.00 90.19 107 ALA A C 1
ATOM 795 O O . ALA A 1 107 ? -1.450 2.861 20.127 1.00 90.19 107 ALA A O 1
ATOM 796 N N . VAL A 1 108 ? -3.073 4.179 20.940 1.00 92.75 108 VAL A N 1
ATOM 797 C CA . VAL A 1 108 ? -3.388 4.797 19.645 1.00 92.75 108 VAL A CA 1
ATOM 798 C C . VAL A 1 108 ? -2.208 5.618 19.135 1.00 92.75 108 VAL A C 1
ATOM 800 O O . VAL A 1 108 ? -1.831 5.467 17.980 1.00 92.75 108 VAL A O 1
ATOM 803 N N . GLN A 1 109 ? -1.580 6.442 19.979 1.00 92.56 109 GLN A N 1
ATOM 804 C CA . GLN A 1 109 ? -0.411 7.229 19.575 1.00 92.56 109 GLN A CA 1
ATOM 805 C C . GLN A 1 109 ? 0.744 6.342 19.086 1.00 92.56 109 GLN A C 1
ATOM 807 O O . GLN A 1 109 ? 1.350 6.647 18.063 1.00 92.56 109 GLN A O 1
ATOM 812 N N . GLN A 1 110 ? 1.015 5.231 19.773 1.00 94.81 110 GLN A N 1
ATOM 813 C CA . GLN A 1 110 ? 2.007 4.244 19.338 1.00 94.81 110 GLN A CA 1
ATOM 814 C C . GLN A 1 110 ? 1.596 3.573 18.022 1.00 94.81 110 GLN A C 1
ATOM 816 O O . GLN A 1 110 ? 2.424 3.400 17.130 1.00 94.81 110 GLN A O 1
ATOM 821 N N . ALA A 1 111 ? 0.312 3.240 17.858 1.00 95.75 111 ALA A N 1
ATOM 822 C CA . ALA A 1 111 ? -0.201 2.661 16.621 1.00 95.75 111 ALA A CA 1
ATOM 823 C C . ALA A 1 111 ? -0.059 3.612 15.420 1.00 95.75 111 ALA A C 1
ATOM 825 O O . ALA A 1 111 ? 0.223 3.147 14.317 1.00 95.75 111 ALA A O 1
ATOM 826 N N . GLN A 1 112 ? -0.177 4.930 15.632 1.00 96.81 112 GLN A N 1
ATOM 827 C CA . GLN A 1 112 ? 0.002 5.952 14.591 1.00 96.81 112 GLN A CA 1
ATOM 828 C C . GLN A 1 112 ? 1.448 6.056 14.073 1.00 96.81 112 GLN A C 1
ATOM 830 O O . GLN A 1 112 ? 1.669 6.569 12.975 1.00 96.81 112 GLN A O 1
ATOM 835 N N . GLU A 1 113 ? 2.446 5.513 14.780 1.00 97.56 113 GLU A N 1
ATOM 836 C CA . GLU A 1 113 ? 3.819 5.471 14.258 1.00 97.56 113 GLU A CA 1
ATOM 837 C C . GLU A 1 113 ? 3.933 4.626 12.980 1.00 97.56 113 GLU A C 1
ATOM 839 O O . GLU A 1 113 ? 4.720 4.950 12.087 1.00 97.56 113 GLU A O 1
ATOM 844 N N . GLN A 1 114 ? 3.155 3.542 12.875 1.00 96.56 114 GLN A N 1
ATOM 845 C CA . GLN A 1 114 ? 3.177 2.650 11.716 1.00 96.56 114 GLN A CA 1
ATOM 846 C C . GLN A 1 114 ? 2.731 3.357 10.424 1.00 96.56 114 GLN A C 1
ATOM 848 O O . GLN A 1 114 ? 3.521 3.349 9.470 1.00 96.56 114 GLN A O 1
ATOM 853 N N . PRO A 1 115 ? 1.527 3.961 10.330 1.00 97.69 115 PRO A N 1
ATOM 854 C CA . PRO A 1 115 ? 1.129 4.665 9.120 1.00 97.69 115 PRO A CA 1
ATOM 855 C C . PRO A 1 115 ? 2.032 5.871 8.850 1.00 97.69 115 PRO A C 1
ATOM 857 O O . PRO A 1 115 ? 2.415 6.054 7.702 1.00 97.69 115 PRO A O 1
ATOM 860 N N . ALA A 1 116 ? 2.489 6.614 9.867 1.00 98.25 116 ALA A N 1
ATOM 861 C CA . ALA A 1 116 ? 3.396 7.749 9.663 1.00 98.25 116 ALA A CA 1
ATOM 862 C C . ALA A 1 116 ? 4.710 7.344 8.966 1.00 98.25 116 ALA A C 1
ATOM 864 O O . ALA A 1 116 ? 5.108 7.946 7.966 1.00 98.25 116 ALA A O 1
ATOM 865 N N . ARG A 1 117 ? 5.364 6.274 9.438 1.00 97.94 117 ARG A N 1
ATOM 866 C CA . ARG A 1 117 ? 6.583 5.736 8.800 1.00 97.94 117 ARG A CA 1
ATOM 867 C C . ARG A 1 117 ? 6.303 5.167 7.410 1.00 97.94 117 ARG A C 1
ATOM 869 O O . ARG A 1 117 ? 7.151 5.263 6.528 1.00 97.94 117 ARG A O 1
ATOM 876 N N . THR A 1 118 ? 5.137 4.551 7.228 1.00 97.69 118 THR A N 1
ATOM 877 C CA . THR A 1 118 ? 4.715 3.973 5.944 1.00 97.69 118 THR A CA 1
ATOM 878 C C . THR A 1 118 ? 4.505 5.065 4.899 1.00 97.69 118 THR A C 1
ATOM 880 O O . THR A 1 118 ? 5.048 4.958 3.805 1.00 97.69 118 THR A O 1
ATOM 883 N N . ILE A 1 119 ? 3.798 6.138 5.259 1.00 98.38 119 ILE A N 1
ATOM 884 C CA . ILE A 1 119 ? 3.546 7.306 4.408 1.00 98.38 119 ILE A CA 1
ATOM 885 C C . ILE A 1 119 ? 4.866 7.937 3.966 1.00 98.38 119 ILE A C 1
ATOM 887 O O . ILE A 1 119 ? 5.067 8.127 2.772 1.00 98.38 119 ILE A O 1
ATOM 891 N N . LEU A 1 120 ? 5.798 8.184 4.895 1.00 98.31 120 LEU A N 1
ATOM 892 C CA . LEU A 1 120 ? 7.097 8.779 4.565 1.00 98.31 120 LEU A CA 1
ATOM 893 C C . LEU A 1 120 ? 7.854 7.970 3.499 1.00 98.31 120 LEU A C 1
ATOM 895 O O . LEU A 1 120 ? 8.257 8.511 2.474 1.00 98.31 120 LEU A O 1
ATOM 899 N N . LYS A 1 121 ? 7.990 6.656 3.709 1.00 98.06 121 LYS A N 1
ATOM 900 C CA . LYS A 1 121 ? 8.709 5.775 2.775 1.00 98.06 121 LYS A CA 1
ATOM 901 C C . LYS A 1 121 ? 8.010 5.647 1.424 1.00 98.06 121 LYS A C 1
ATOM 903 O O . LYS A 1 121 ? 8.668 5.572 0.385 1.00 98.06 121 LYS A O 1
ATOM 908 N N . LEU A 1 122 ? 6.679 5.575 1.430 1.00 98.50 122 LEU A N 1
ATOM 909 C CA . LEU A 1 122 ? 5.898 5.483 0.200 1.00 98.50 122 LEU A CA 1
ATOM 910 C C . LEU A 1 122 ? 5.993 6.770 -0.616 1.00 98.50 122 LEU A C 1
ATOM 912 O O . LEU A 1 122 ? 6.064 6.679 -1.834 1.00 98.50 122 LEU A O 1
ATOM 916 N N . ASP A 1 123 ? 6.028 7.940 0.020 1.00 98.50 123 ASP A N 1
ATOM 917 C CA . ASP A 1 123 ? 6.159 9.221 -0.679 1.00 98.50 123 ASP A CA 1
ATOM 918 C C . ASP A 1 123 ? 7.492 9.309 -1.438 1.00 98.50 123 ASP A C 1
ATOM 920 O O . ASP A 1 123 ? 7.504 9.605 -2.633 1.00 98.50 123 ASP A O 1
ATOM 924 N N . GLU A 1 124 ? 8.602 8.945 -0.789 1.00 98.19 124 GLU A N 1
ATOM 925 C CA . GLU A 1 124 ? 9.920 8.832 -1.434 1.00 98.19 124 GLU A CA 1
ATOM 926 C C . GLU A 1 124 ? 9.891 7.828 -2.598 1.00 98.19 124 GLU A C 1
ATOM 928 O O . GLU A 1 124 ? 10.240 8.166 -3.729 1.00 98.19 124 GLU A O 1
ATOM 933 N N . THR A 1 125 ? 9.358 6.627 -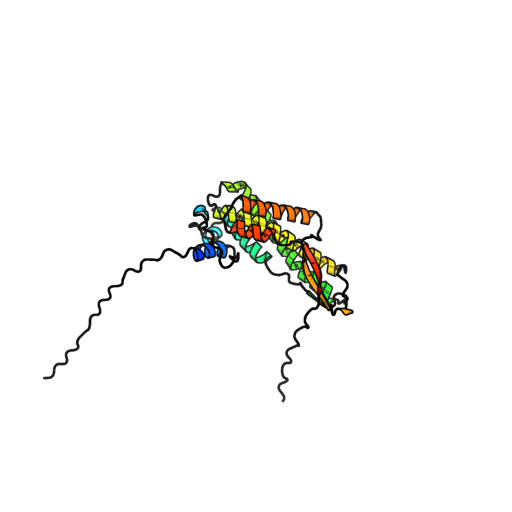2.358 1.00 98.06 125 THR A N 1
ATOM 934 C CA . THR A 1 125 ? 9.255 5.564 -3.374 1.00 98.06 125 THR A CA 1
ATOM 935 C C . THR A 1 125 ? 8.427 6.002 -4.587 1.00 98.06 125 THR A C 1
ATOM 937 O O . THR A 1 125 ? 8.793 5.745 -5.733 1.00 98.06 125 THR A O 1
ATOM 940 N N . ILE A 1 126 ? 7.306 6.688 -4.358 1.00 98.62 126 ILE A N 1
ATOM 941 C CA . ILE A 1 126 ? 6.440 7.216 -5.415 1.00 98.62 126 ILE A CA 1
ATOM 942 C C . ILE A 1 126 ? 7.189 8.258 -6.248 1.00 98.62 126 ILE A C 1
ATOM 944 O O . ILE A 1 126 ? 7.072 8.238 -7.477 1.00 98.62 126 ILE A O 1
ATOM 948 N N . ARG A 1 127 ? 7.948 9.163 -5.619 1.00 98.50 127 ARG A N 1
ATOM 949 C CA . ARG A 1 127 ? 8.744 10.182 -6.326 1.00 98.50 127 ARG A CA 1
ATOM 950 C C . ARG A 1 127 ? 9.820 9.539 -7.198 1.00 98.50 127 ARG A C 1
ATOM 952 O O . ARG A 1 127 ? 9.955 9.924 -8.364 1.00 98.50 127 ARG A O 1
ATOM 959 N N . ASP A 1 128 ? 10.523 8.541 -6.674 1.00 98.06 128 ASP A N 1
ATOM 960 C CA . ASP A 1 128 ? 11.577 7.823 -7.395 1.00 98.06 128 ASP A CA 1
ATOM 961 C C . ASP A 1 128 ? 11.014 7.059 -8.597 1.00 98.06 128 ASP A C 1
ATOM 963 O O . ASP A 1 128 ? 11.480 7.241 -9.726 1.00 98.06 128 ASP A O 1
ATOM 967 N N . LEU A 1 129 ? 9.945 6.282 -8.391 1.00 98.38 129 LEU A N 1
ATOM 968 C CA . LEU A 1 129 ? 9.265 5.545 -9.461 1.00 98.38 129 LEU A CA 1
ATOM 969 C C . LEU A 1 129 ? 8.709 6.482 -10.537 1.00 98.38 129 LEU A C 1
ATOM 971 O O . LEU A 1 129 ? 8.925 6.261 -11.728 1.00 98.38 129 LEU A O 1
ATOM 975 N N . THR A 1 130 ? 8.051 7.572 -10.130 1.00 98.44 130 THR A N 1
ATOM 976 C CA . THR A 1 130 ? 7.546 8.594 -11.062 1.00 98.44 130 THR A CA 1
ATOM 977 C C . THR A 1 130 ? 8.685 9.198 -11.883 1.00 98.44 130 THR A C 1
ATOM 979 O O . THR A 1 130 ? 8.520 9.479 -13.069 1.00 98.44 130 THR A O 1
ATOM 982 N N . THR A 1 131 ? 9.857 9.391 -11.276 1.00 98.12 131 THR A N 1
ATOM 983 C CA . THR A 1 131 ? 11.028 9.953 -11.956 1.00 98.12 131 THR A CA 1
ATOM 984 C C . THR A 1 131 ? 11.581 9.000 -13.006 1.00 98.12 131 THR A C 1
ATOM 986 O O . THR A 1 131 ? 11.771 9.417 -14.151 1.00 98.12 131 THR A O 1
ATOM 989 N N . VAL A 1 132 ? 11.797 7.725 -12.670 1.00 97.25 132 VAL A N 1
ATOM 990 C CA . VAL A 1 132 ? 12.350 6.757 -13.633 1.00 97.25 132 VAL A CA 1
ATOM 991 C C . VAL A 1 132 ? 11.363 6.423 -14.755 1.00 97.25 132 VAL A C 1
ATOM 993 O O . VAL A 1 132 ? 11.781 6.256 -15.902 1.00 97.25 132 VAL A O 1
ATOM 996 N N . LEU A 1 133 ? 10.054 6.435 -14.477 1.00 97.81 133 LEU A N 1
ATOM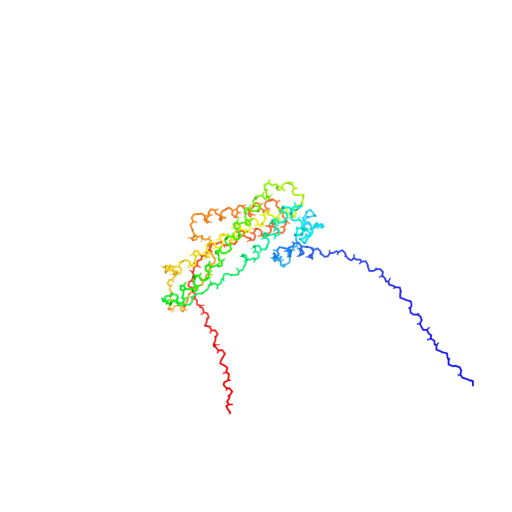 997 C CA . LEU A 1 133 ? 9.005 6.209 -15.479 1.00 97.81 133 LEU A CA 1
ATOM 998 C C . LEU A 1 133 ? 8.934 7.312 -16.549 1.00 97.81 133 LEU A C 1
ATOM 1000 O O . LEU A 1 133 ? 8.468 7.045 -17.653 1.00 97.81 133 LEU A O 1
ATOM 1004 N N . LYS A 1 134 ? 9.496 8.508 -16.322 1.00 97.75 134 LYS A N 1
ATOM 1005 C CA . LYS A 1 134 ? 9.666 9.518 -17.393 1.00 97.75 134 LYS A CA 1
ATOM 1006 C C . LYS A 1 134 ? 10.574 9.038 -18.528 1.00 97.75 134 LYS A C 1
ATOM 1008 O O . LYS A 1 134 ? 10.499 9.551 -19.636 1.00 97.75 134 LYS A O 1
ATOM 1013 N N . SER A 1 135 ? 11.462 8.085 -18.247 1.00 95.88 135 SER A N 1
ATOM 1014 C CA . SER A 1 135 ? 12.348 7.445 -19.226 1.00 95.88 135 SER A CA 1
ATOM 1015 C C . SER A 1 135 ? 11.971 5.983 -19.471 1.00 95.88 135 SER A C 1
ATOM 1017 O O . SER A 1 135 ? 12.821 5.197 -19.881 1.00 95.88 135 SER A O 1
ATOM 1019 N N . ARG A 1 136 ? 10.703 5.620 -19.238 1.00 95.75 136 ARG A N 1
ATOM 1020 C CA . ARG A 1 136 ? 10.163 4.263 -19.400 1.00 95.75 136 ARG A CA 1
ATOM 1021 C C . ARG A 1 136 ? 10.601 3.587 -20.698 1.00 95.75 136 ARG A C 1
ATOM 1023 O O . ARG A 1 136 ? 11.047 2.446 -20.659 1.00 95.75 136 ARG A O 1
ATOM 1030 N N . ASP A 1 137 ? 10.499 4.277 -21.830 1.00 95.88 137 ASP A N 1
ATOM 1031 C CA . ASP A 1 137 ? 10.767 3.675 -23.144 1.00 95.88 137 ASP A CA 1
ATOM 1032 C C . ASP A 1 137 ? 12.259 3.388 -23.388 1.00 95.88 137 ASP A C 1
ATOM 1034 O O . ASP A 1 137 ? 12.609 2.688 -24.335 1.00 95.88 137 ASP A O 1
ATOM 1038 N N . LYS A 1 138 ? 13.146 3.885 -22.513 1.00 96.38 138 LYS A N 1
ATOM 1039 C CA . LYS A 1 138 ? 14.579 3.558 -22.527 1.00 96.38 138 LYS A CA 1
ATOM 1040 C C . LYS A 1 138 ? 14.902 2.251 -21.805 1.00 96.38 138 LYS A C 1
ATOM 1042 O O . LYS A 1 138 ? 15.993 1.729 -22.004 1.00 96.38 138 LYS A O 1
ATOM 1047 N N . GLU A 1 139 ? 14.009 1.729 -20.962 1.00 96.12 139 GLU A N 1
ATOM 1048 C CA . GLU A 1 139 ? 14.186 0.402 -20.364 1.00 96.12 139 GLU A CA 1
ATOM 1049 C C . GLU A 1 139 ? 13.767 -0.653 -21.398 1.00 96.12 139 GLU A C 1
ATOM 1051 O O . GLU A 1 139 ? 12.582 -0.712 -21.729 1.00 96.12 139 GLU A O 1
ATOM 1056 N N . PRO A 1 140 ? 14.682 -1.493 -21.920 1.00 94.12 140 PRO A N 1
ATOM 1057 C CA . PRO A 1 140 ? 14.354 -2.465 -22.965 1.00 94.12 140 PRO A CA 1
ATOM 1058 C C . PRO A 1 140 ? 13.464 -3.611 -22.467 1.00 94.12 140 PRO A C 1
ATOM 1060 O O . PRO A 1 140 ? 12.655 -4.139 -23.235 1.00 94.12 140 PRO A O 1
ATOM 1063 N N . SER A 1 141 ? 13.549 -3.982 -21.188 1.00 92.31 141 SER A N 1
ATOM 1064 C CA . SER A 1 141 ? 12.813 -5.123 -20.643 1.00 92.31 141 SER A CA 1
ATOM 1065 C C . SER A 1 141 ? 11.348 -4.790 -20.356 1.00 92.31 141 SER A C 1
ATOM 1067 O O . SER A 1 141 ? 11.036 -3.932 -19.528 1.00 92.31 141 SER A O 1
ATOM 1069 N N . ALA A 1 142 ? 10.426 -5.523 -20.991 1.00 92.75 142 ALA A N 1
ATOM 1070 C CA . ALA A 1 142 ? 8.993 -5.392 -20.714 1.00 92.75 142 ALA A CA 1
ATOM 1071 C C . ALA A 1 142 ? 8.648 -5.786 -19.272 1.00 92.75 142 ALA A C 1
ATOM 1073 O O . ALA A 1 142 ? 7.810 -5.134 -18.649 1.00 92.75 142 ALA A O 1
ATOM 1074 N N . ARG A 1 143 ? 9.359 -6.783 -18.728 1.00 90.88 143 ARG A N 1
ATOM 1075 C CA . ARG A 1 143 ? 9.268 -7.202 -17.326 1.00 90.88 143 ARG A CA 1
ATOM 1076 C C . ARG A 1 143 ? 9.539 -6.038 -16.374 1.00 90.88 143 ARG A C 1
ATOM 1078 O O . ARG A 1 143 ? 8.708 -5.734 -15.524 1.00 90.88 143 ARG A O 1
ATOM 1085 N N . TRP A 1 144 ? 10.672 -5.352 -16.533 1.00 93.00 144 TRP A N 1
ATOM 1086 C CA . TRP A 1 144 ? 11.039 -4.236 -15.654 1.00 93.00 144 TRP A CA 1
ATOM 1087 C C . TRP A 1 144 ? 10.089 -3.046 -15.785 1.00 93.00 144 TRP A C 1
ATOM 1089 O O . TRP A 1 144 ? 9.731 -2.458 -14.765 1.00 93.00 144 TRP A O 1
ATOM 1099 N N . ARG A 1 145 ? 9.608 -2.738 -16.997 1.00 96.25 145 ARG A N 1
ATOM 1100 C CA . ARG A 1 145 ? 8.560 -1.719 -17.183 1.00 96.25 145 ARG A CA 1
ATOM 1101 C C . ARG A 1 145 ? 7.286 -2.074 -16.409 1.00 96.25 145 ARG A C 1
ATOM 1103 O O . ARG A 1 145 ? 6.818 -1.246 -15.634 1.00 96.25 145 ARG A O 1
ATOM 1110 N N . ALA A 1 146 ? 6.803 -3.314 -16.521 1.00 94.81 146 ALA A N 1
ATOM 1111 C CA . ALA A 1 146 ? 5.625 -3.775 -15.782 1.00 94.81 146 ALA A CA 1
ATOM 1112 C C . ALA A 1 146 ? 5.822 -3.743 -14.265 1.00 94.81 146 ALA A C 1
ATOM 1114 O O . ALA A 1 146 ? 4.926 -3.313 -13.538 1.00 94.81 146 ALA A O 1
ATOM 1115 N N . HIS A 1 147 ? 7.005 -4.131 -13.779 1.00 93.12 147 HIS A N 1
ATOM 1116 C CA . HIS A 1 147 ? 7.335 -3.998 -12.364 1.00 93.12 147 HIS A CA 1
ATOM 1117 C C . HIS A 1 147 ? 7.243 -2.548 -11.888 1.00 93.12 147 HIS A C 1
ATOM 1119 O O . HIS A 1 147 ? 6.641 -2.306 -10.848 1.00 93.12 147 HIS A O 1
ATOM 1125 N N . ALA A 1 148 ? 7.818 -1.593 -12.624 1.00 96.56 148 ALA A N 1
ATOM 1126 C CA . ALA A 1 148 ? 7.803 -0.184 -12.238 1.00 96.56 148 ALA A CA 1
ATOM 1127 C C . ALA A 1 148 ? 6.390 0.412 -12.250 1.00 96.56 148 ALA A C 1
ATOM 1129 O O . ALA A 1 148 ? 5.998 1.070 -11.285 1.00 96.56 148 ALA A O 1
ATOM 1130 N N . GLU A 1 149 ? 5.618 0.154 -13.309 1.00 98.19 149 GLU A N 1
ATOM 1131 C CA . GLU A 1 149 ? 4.234 0.626 -13.440 1.00 98.19 149 GLU A CA 1
ATOM 1132 C C . GLU A 1 149 ? 3.353 0.059 -12.315 1.00 98.19 149 GLU A C 1
ATOM 1134 O O . GLU A 1 149 ? 2.674 0.809 -11.609 1.00 98.19 149 GLU A O 1
ATOM 1139 N N . TYR A 1 150 ? 3.430 -1.253 -12.068 1.00 97.38 150 TYR A N 1
ATOM 1140 C CA . TYR A 1 150 ? 2.688 -1.890 -10.982 1.00 97.38 150 TYR A CA 1
ATOM 1141 C C . TYR A 1 150 ? 3.158 -1.434 -9.597 1.00 97.38 150 TYR A C 1
ATOM 1143 O O . TYR A 1 150 ? 2.328 -1.180 -8.727 1.00 97.38 150 TYR A O 1
ATOM 1151 N N . ALA A 1 151 ? 4.468 -1.302 -9.367 1.00 96.88 151 ALA A N 1
ATOM 1152 C CA . ALA A 1 151 ? 4.997 -0.844 -8.083 1.00 96.88 151 ALA A CA 1
ATOM 1153 C C . ALA A 1 151 ? 4.521 0.575 -7.757 1.00 96.88 151 ALA A C 1
ATOM 1155 O O . ALA A 1 151 ? 4.177 0.844 -6.607 1.00 96.88 151 ALA A O 1
ATOM 1156 N N . LEU A 1 152 ? 4.434 1.462 -8.756 1.00 98.62 152 LEU A N 1
ATOM 1157 C CA . LEU A 1 152 ? 3.896 2.808 -8.569 1.00 98.62 152 LEU A CA 1
ATOM 1158 C C . LEU A 1 152 ? 2.410 2.752 -8.193 1.00 98.62 152 LEU A C 1
ATOM 1160 O O . LEU A 1 152 ? 1.991 3.409 -7.237 1.00 98.62 152 LEU A O 1
ATOM 1164 N N . ALA A 1 153 ? 1.629 1.947 -8.915 1.00 98.44 153 ALA A N 1
ATOM 1165 C CA . ALA A 1 153 ? 0.204 1.768 -8.661 1.00 98.44 153 ALA A CA 1
ATOM 1166 C C . ALA A 1 153 ? -0.062 1.197 -7.253 1.00 98.44 153 ALA A C 1
ATOM 1168 O O . ALA A 1 153 ? -0.858 1.744 -6.487 1.00 98.44 153 ALA A O 1
ATOM 1169 N N . GLU A 1 154 ? 0.663 0.145 -6.867 1.00 97.50 154 GLU A N 1
ATOM 1170 C CA . GLU A 1 154 ? 0.581 -0.467 -5.538 1.00 97.50 154 GLU A CA 1
ATOM 1171 C C . GLU A 1 154 ? 1.056 0.502 -4.444 1.00 97.50 154 GLU A C 1
ATOM 1173 O O . GLU A 1 154 ? 0.430 0.572 -3.3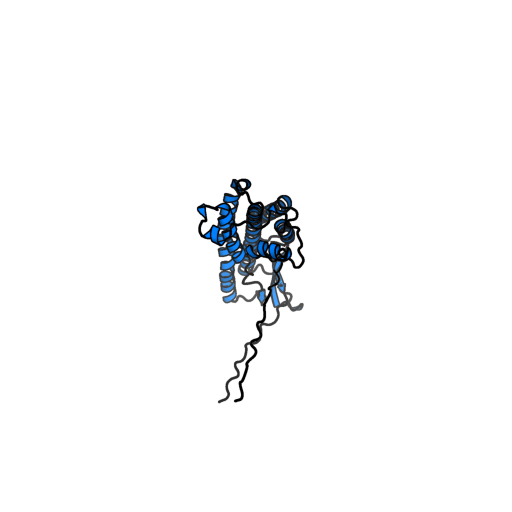89 1.00 97.50 154 GLU A O 1
ATOM 1178 N N . ALA A 1 155 ? 2.118 1.284 -4.667 1.00 98.38 155 ALA A N 1
ATOM 1179 C CA . ALA A 1 155 ? 2.593 2.261 -3.686 1.00 98.38 155 ALA A CA 1
ATOM 1180 C C . ALA A 1 155 ? 1.546 3.353 -3.424 1.00 98.38 155 ALA A C 1
ATOM 1182 O O . ALA A 1 155 ? 1.286 3.696 -2.270 1.00 98.38 155 ALA A O 1
ATOM 1183 N N . ARG A 1 156 ? 0.879 3.843 -4.476 1.00 98.56 156 ARG A N 1
ATOM 1184 C CA . ARG A 1 156 ? -0.250 4.781 -4.362 1.00 98.56 156 ARG A CA 1
ATOM 1185 C C . ARG A 1 156 ? -1.435 4.157 -3.628 1.00 98.56 156 ARG A C 1
ATOM 1187 O O . ARG A 1 156 ? -1.974 4.779 -2.718 1.00 98.56 156 ARG A O 1
ATOM 1194 N N . PHE A 1 157 ? -1.791 2.914 -3.947 1.00 98.38 157 PHE A N 1
ATOM 1195 C CA . PHE A 1 157 ? -2.840 2.182 -3.232 1.00 98.38 157 PHE A CA 1
ATOM 1196 C C . PHE A 1 157 ? -2.517 2.045 -1.735 1.00 98.38 157 PHE A C 1
ATOM 1198 O O . PHE A 1 157 ? -3.347 2.321 -0.869 1.00 98.38 157 PHE A O 1
ATOM 1205 N N . ARG A 1 158 ? -1.281 1.655 -1.404 1.00 97.88 158 ARG A N 1
ATOM 1206 C CA . ARG A 1 158 ? -0.817 1.497 -0.017 1.00 97.88 158 ARG A CA 1
ATOM 1207 C C . ARG A 1 158 ? -0.759 2.827 0.730 1.00 97.88 158 ARG A C 1
ATOM 1209 O O . ARG A 1 158 ? -1.032 2.839 1.927 1.00 97.88 158 ARG A O 1
ATOM 1216 N N . MET A 1 159 ? -0.465 3.926 0.038 1.00 98.44 159 MET A N 1
ATOM 1217 C CA . MET A 1 159 ? -0.496 5.275 0.607 1.00 98.44 159 MET A CA 1
ATOM 1218 C C . MET A 1 159 ? -1.906 5.622 1.097 1.00 98.44 159 MET A C 1
ATOM 1220 O O . MET A 1 159 ? -2.075 6.085 2.223 1.00 98.44 159 MET A O 1
ATOM 1224 N N . VAL A 1 160 ? -2.928 5.322 0.290 1.00 98.56 160 VAL A N 1
ATOM 1225 C CA . VAL A 1 160 ? -4.335 5.521 0.671 1.00 98.56 160 VAL A CA 1
ATOM 1226 C C . VAL A 1 160 ? -4.690 4.680 1.892 1.00 98.56 160 VAL A C 1
ATOM 1228 O O . VAL A 1 160 ? -5.240 5.216 2.850 1.00 98.56 160 VAL A O 1
ATOM 1231 N N . LEU A 1 161 ? -4.321 3.393 1.909 1.00 98.19 161 LEU A N 1
ATOM 1232 C CA . LEU A 1 161 ? -4.564 2.534 3.074 1.00 98.19 161 LEU A CA 1
ATOM 1233 C C . LEU A 1 161 ? -3.896 3.066 4.348 1.00 98.19 161 LEU A C 1
ATOM 1235 O O . LEU A 1 161 ? -4.485 2.987 5.423 1.00 98.19 161 LEU A O 1
ATOM 1239 N N . ALA A 1 162 ? -2.675 3.596 4.245 1.00 98.31 162 ALA A N 1
ATOM 1240 C CA . ALA A 1 162 ? -1.969 4.159 5.390 1.00 98.31 162 ALA A CA 1
ATOM 1241 C C . ALA A 1 162 ? -2.668 5.421 5.923 1.00 98.31 162 ALA A C 1
ATOM 1243 O O . ALA A 1 162 ? -2.802 5.570 7.138 1.00 98.31 162 ALA A O 1
ATOM 1244 N N . HIS A 1 163 ? -3.168 6.286 5.036 1.00 98.56 163 HIS A N 1
ATOM 1245 C CA . HIS A 1 163 ? -3.961 7.454 5.425 1.00 98.56 163 HIS A CA 1
ATOM 1246 C C . HIS A 1 163 ? -5.317 7.080 6.033 1.00 98.56 163 HIS A C 1
ATOM 1248 O O . HIS A 1 163 ? -5.682 7.637 7.065 1.00 98.56 163 HIS A O 1
ATOM 1254 N N . GLU A 1 164 ? -6.045 6.127 5.447 1.00 98.38 164 GLU A N 1
ATOM 1255 C CA . GLU A 1 164 ? -7.320 5.649 6.001 1.00 98.38 164 GLU A CA 1
ATOM 1256 C C . GLU A 1 164 ? -7.123 4.989 7.367 1.00 98.38 164 GLU A C 1
ATOM 1258 O O . GLU A 1 164 ? -7.933 5.191 8.273 1.00 98.38 164 GLU A O 1
ATOM 1263 N N . TYR A 1 165 ? -6.020 4.259 7.552 1.00 98.12 165 TYR A N 1
ATOM 1264 C CA . TYR A 1 165 ? -5.687 3.688 8.849 1.00 98.12 165 TYR A CA 1
ATOM 1265 C C . TYR A 1 165 ? -5.384 4.767 9.893 1.00 98.12 165 TYR A C 1
ATOM 1267 O O . TYR A 1 165 ? -5.958 4.739 10.982 1.00 98.12 165 TYR A O 1
ATOM 1275 N N . ASP A 1 166 ? -4.535 5.746 9.567 1.00 97.75 166 ASP A N 1
ATOM 1276 C CA . ASP A 1 166 ? -4.234 6.859 10.475 1.00 97.75 166 ASP A CA 1
ATOM 1277 C C . ASP A 1 166 ? -5.490 7.675 10.820 1.00 97.75 166 ASP A C 1
ATOM 1279 O O . ASP A 1 166 ? -5.717 8.023 11.980 1.00 97.75 166 ASP A O 1
ATOM 1283 N N . HIS A 1 167 ? -6.366 7.900 9.839 1.00 97.56 167 HIS A N 1
ATOM 1284 C CA . HIS A 1 167 ? -7.657 8.548 10.052 1.00 97.56 167 HIS A CA 1
ATOM 1285 C C . HIS A 1 167 ? -8.550 7.743 11.008 1.00 97.56 167 HIS A C 1
ATOM 1287 O O . HIS A 1 167 ? -9.095 8.297 11.967 1.00 97.56 167 HIS A O 1
ATOM 1293 N N . ALA A 1 168 ? -8.671 6.428 10.802 1.00 96.81 168 ALA A N 1
ATOM 1294 C CA . ALA A 1 168 ? -9.428 5.556 11.694 1.00 96.81 168 ALA A CA 1
ATOM 1295 C C . ALA A 1 168 ? -8.856 5.568 13.124 1.00 96.81 168 ALA A C 1
ATOM 1297 O O . ALA A 1 168 ? -9.616 5.618 14.091 1.00 96.81 168 ALA A O 1
ATOM 1298 N N . LEU A 1 169 ? -7.532 5.590 13.290 1.00 96.00 169 LEU A N 1
ATOM 1299 C CA . LEU A 1 169 ? -6.897 5.763 14.601 1.00 96.00 169 LEU A CA 1
ATOM 1300 C C . LEU A 1 169 ? -7.243 7.123 15.231 1.00 96.00 169 LEU A C 1
ATOM 1302 O O . LEU A 1 169 ? -7.565 7.195 16.419 1.00 96.00 169 LEU A O 1
ATOM 1306 N N . GLY A 1 170 ? -7.241 8.194 14.436 1.00 94.50 170 GLY A N 1
ATOM 1307 C CA . GLY A 1 170 ? -7.660 9.531 14.858 1.00 94.50 170 GLY A CA 1
ATOM 1308 C C . GLY A 1 170 ? -9.089 9.569 15.406 1.00 94.50 170 GLY A C 1
ATOM 1309 O O . GLY A 1 170 ? -9.326 10.202 16.437 1.00 94.50 170 GLY A O 1
ATOM 1310 N N . ASN A 1 171 ? -10.012 8.824 14.792 1.00 93.38 171 ASN A N 1
ATOM 1311 C CA . ASN A 1 171 ? -11.405 8.731 15.238 1.00 93.38 171 ASN A CA 1
ATOM 1312 C C . ASN A 1 171 ? -11.541 8.206 16.673 1.00 93.38 171 ASN A C 1
ATOM 1314 O O . ASN A 1 171 ? -12.359 8.724 17.431 1.00 93.38 171 ASN A O 1
ATOM 1318 N N . ILE A 1 172 ? -10.695 7.258 17.095 1.00 91.88 172 ILE A N 1
ATOM 1319 C CA . ILE A 1 172 ? -10.690 6.772 18.487 1.00 91.88 172 ILE A CA 1
ATOM 1320 C C . ILE A 1 172 ? -10.381 7.919 19.456 1.00 91.88 172 ILE A C 1
ATOM 1322 O O . ILE A 1 172 ? -11.009 8.046 20.504 1.00 91.88 172 ILE A O 1
ATOM 1326 N N . ARG A 1 173 ? -9.427 8.792 19.110 1.00 87.62 173 ARG A N 1
ATOM 1327 C CA . ARG A 1 173 ? -8.969 9.874 20.001 1.00 87.62 173 ARG A CA 1
ATOM 1328 C C . ARG A 1 173 ? -10.042 10.925 20.257 1.00 87.62 173 ARG A C 1
ATOM 1330 O O . ARG A 1 173 ? -10.034 11.525 21.332 1.00 87.62 173 ARG A O 1
ATOM 1337 N N . ILE A 1 174 ? -10.910 11.159 19.277 1.00 89.56 174 ILE A N 1
ATOM 1338 C CA . ILE A 1 174 ? -12.004 12.135 19.357 1.00 89.56 174 ILE A CA 1
ATOM 1339 C C . ILE A 1 174 ? -13.341 11.499 19.760 1.00 89.56 174 ILE A C 1
ATOM 1341 O O . ILE A 1 174 ? -14.349 12.196 19.790 1.00 89.56 174 ILE A O 1
ATOM 1345 N N . GLY A 1 175 ? -13.364 10.194 20.062 1.00 86.94 175 GLY A N 1
ATOM 1346 C CA . GLY A 1 175 ? -14.586 9.473 20.426 1.00 86.94 175 GLY A CA 1
ATOM 1347 C C . GLY A 1 175 ? -15.543 9.221 19.256 1.00 86.94 175 GLY A C 1
ATOM 1348 O O . GLY A 1 175 ? -16.706 8.914 19.480 1.00 86.94 175 GLY A O 1
ATOM 1349 N N . ALA A 1 176 ? -15.077 9.329 18.009 1.00 89.50 176 ALA A N 1
ATOM 1350 C CA . ALA A 1 176 ? -15.859 9.048 16.803 1.00 89.50 176 ALA A CA 1
ATOM 1351 C C . ALA A 1 176 ? -15.867 7.541 16.482 1.00 89.50 176 ALA A C 1
ATOM 1353 O O . ALA A 1 176 ? -15.449 7.103 15.408 1.00 89.50 176 ALA A O 1
ATOM 1354 N N . ILE A 1 177 ? -16.307 6.742 17.449 1.00 89.31 177 ILE A N 1
ATOM 1355 C CA . ILE A 1 177 ? -16.446 5.286 17.356 1.00 89.31 177 ILE A CA 1
ATOM 1356 C C . ILE A 1 177 ? -17.932 4.901 17.412 1.00 89.31 177 ILE A C 1
ATOM 1358 O O . ILE A 1 177 ? -18.722 5.632 18.006 1.00 89.31 177 ILE A O 1
ATOM 1362 N N . PRO A 1 178 ? -18.341 3.783 16.789 1.00 91.12 178 PRO A N 1
ATOM 1363 C CA . PRO A 1 178 ? -19.720 3.315 16.868 1.00 91.12 178 PRO A CA 1
ATOM 1364 C C . PRO A 1 178 ? -20.153 2.997 18.301 1.00 91.12 178 PRO A C 1
ATOM 1366 O O . PRO A 1 178 ? -19.378 2.435 19.075 1.00 91.12 178 PRO A O 1
ATOM 1369 N N . GLU A 1 179 ? -21.419 3.272 18.610 1.00 90.31 179 GLU A N 1
ATOM 1370 C CA . GLU A 1 179 ? -22.049 2.821 19.852 1.00 90.31 179 GLU A CA 1
ATOM 1371 C C . GLU A 1 179 ? -22.192 1.294 19.878 1.00 90.31 179 GLU A C 1
ATOM 1373 O O . GLU A 1 179 ? -22.528 0.670 18.866 1.00 90.31 179 GLU A O 1
ATOM 1378 N N . LEU A 1 180 ? -21.974 0.702 21.054 1.00 91.31 180 LEU A N 1
ATOM 1379 C CA . LEU A 1 180 ? -22.091 -0.739 21.265 1.00 91.31 180 LEU A CA 1
ATOM 1380 C C . LEU A 1 180 ? -23.489 -1.127 21.752 1.00 91.31 180 LEU A C 1
ATOM 1382 O O . LEU A 1 180 ? -23.972 -0.644 22.780 1.00 91.31 180 LEU A O 1
ATOM 1386 N N . LYS A 1 181 ? -24.109 -2.084 21.067 1.00 91.56 181 LYS A N 1
ATOM 1387 C CA . LYS A 1 181 ? -25.382 -2.701 21.452 1.00 91.56 181 LYS A CA 1
ATOM 1388 C C . LYS A 1 181 ? -25.119 -3.867 22.394 1.00 91.56 181 LYS A C 1
ATOM 1390 O O . LYS A 1 181 ? -24.989 -5.021 21.981 1.00 91.56 181 LYS A O 1
ATOM 1395 N N . LYS A 1 182 ? -25.023 -3.557 23.690 1.00 87.94 182 LYS A N 1
ATOM 1396 C CA . LYS A 1 182 ? -24.741 -4.547 24.748 1.00 87.94 182 LYS A CA 1
ATOM 1397 C C . LYS A 1 182 ? -25.789 -5.662 24.812 1.00 87.94 182 LYS A C 1
ATOM 1399 O O . LYS A 1 182 ? -25.446 -6.796 25.132 1.00 87.94 182 LYS A O 1
ATOM 1404 N N . ASP A 1 183 ? -27.037 -5.368 24.452 1.00 92.12 183 ASP A N 1
ATOM 1405 C CA . ASP A 1 183 ? -28.128 -6.341 24.312 1.00 92.12 183 ASP A CA 1
ATOM 1406 C C . ASP A 1 183 ? -27.848 -7.407 23.238 1.00 92.12 183 ASP A C 1
ATOM 1408 O O . ASP A 1 183 ? -28.347 -8.526 23.332 1.00 92.12 183 ASP A O 1
ATOM 1412 N N . LYS A 1 184 ? -26.997 -7.093 22.255 1.00 91.06 184 LYS A N 1
ATOM 1413 C CA . LYS A 1 184 ? -26.542 -8.016 21.204 1.00 91.06 184 LYS A CA 1
ATOM 1414 C C . LYS A 1 184 ? -25.204 -8.687 21.517 1.00 91.06 184 LYS A C 1
ATOM 1416 O O . LYS A 1 184 ? -24.660 -9.387 20.665 1.00 91.06 184 LYS A O 1
ATOM 1421 N N . GLY A 1 185 ? -24.663 -8.474 22.717 1.00 90.50 185 GLY A N 1
ATOM 1422 C CA . GLY A 1 185 ? -23.365 -9.009 23.132 1.00 90.50 185 GLY A CA 1
ATOM 1423 C C . GLY A 1 185 ? -22.157 -8.298 22.513 1.00 90.50 185 GLY A C 1
ATOM 1424 O O . GLY A 1 185 ? -21.040 -8.801 22.629 1.00 90.50 185 GLY A O 1
ATOM 1425 N N . GLU A 1 186 ? -22.351 -7.148 21.859 1.00 93.75 186 GLU A N 1
ATOM 1426 C CA . GLU A 1 186 ? -21.250 -6.329 21.342 1.00 93.75 186 GLU A CA 1
ATOM 1427 C C . GLU A 1 186 ? -20.414 -5.799 22.515 1.00 93.75 186 GLU A C 1
ATOM 1429 O O . GLU A 1 186 ? -20.930 -5.151 23.427 1.00 93.75 186 GLU A O 1
ATOM 1434 N N . ASN A 1 187 ? -19.116 -6.098 22.501 1.00 91.50 187 ASN A N 1
ATOM 1435 C CA . ASN A 1 187 ? -18.179 -5.781 23.587 1.00 91.50 187 ASN A CA 1
ATOM 1436 C C . ASN A 1 187 ? -16.930 -5.037 23.082 1.00 91.50 187 ASN A C 1
ATOM 1438 O O . ASN A 1 187 ? -15.948 -4.863 23.804 1.00 91.50 187 ASN A O 1
ATOM 1442 N N . GLY A 1 188 ? -16.934 -4.603 21.824 1.00 92.75 188 GLY A N 1
ATOM 1443 C CA . GLY A 1 188 ? -15.832 -3.854 21.253 1.00 92.75 188 GLY A CA 1
ATOM 1444 C C . GLY A 1 188 ? -16.076 -3.445 19.815 1.00 92.75 188 GLY A C 1
ATOM 1445 O O . GLY A 1 188 ? -17.161 -3.620 19.266 1.00 92.75 188 GLY A O 1
ATOM 1446 N N . VAL A 1 189 ? -15.027 -2.914 19.202 1.00 94.38 189 VAL A N 1
ATOM 1447 C CA . VAL A 1 189 ? -14.988 -2.546 17.793 1.00 94.38 189 VAL A CA 1
ATOM 1448 C C . VAL A 1 189 ? -13.855 -3.266 17.078 1.00 94.38 189 VAL A C 1
ATOM 1450 O O . VAL A 1 189 ? -12.824 -3.594 17.674 1.00 94.38 189 VAL A O 1
ATOM 1453 N N . ARG A 1 190 ? -14.029 -3.490 15.780 1.00 95.69 190 ARG A N 1
ATOM 1454 C CA . ARG A 1 190 ? -12.993 -3.995 14.874 1.00 95.69 190 ARG A CA 1
ATOM 1455 C C . ARG A 1 190 ? -12.825 -3.054 13.691 1.00 95.69 190 ARG A C 1
ATOM 1457 O O . ARG A 1 190 ? -13.791 -2.445 13.239 1.00 95.69 190 ARG A O 1
ATOM 1464 N N . LEU A 1 191 ? -11.606 -2.956 13.186 1.00 96.62 191 LEU A N 1
ATOM 1465 C CA . LEU A 1 191 ? -11.306 -2.218 11.972 1.00 96.62 191 LEU A CA 1
ATOM 1466 C C . LEU A 1 191 ? -11.748 -3.051 10.766 1.00 96.62 191 LEU A C 1
ATOM 1468 O O . LEU A 1 191 ? -11.315 -4.195 10.607 1.00 96.62 191 LEU A O 1
ATOM 1472 N N . ALA A 1 192 ? -12.591 -2.477 9.919 1.00 96.31 192 ALA A N 1
ATOM 1473 C CA . ALA A 1 192 ? -13.110 -3.106 8.714 1.00 96.31 192 ALA A CA 1
ATOM 1474 C C . ALA A 1 192 ? -12.747 -2.290 7.470 1.00 96.31 192 ALA A C 1
ATOM 1476 O O . ALA A 1 192 ? -12.628 -1.064 7.527 1.00 96.31 192 ALA A O 1
ATOM 1477 N N . ARG A 1 193 ? -12.581 -2.983 6.335 1.00 96.19 193 ARG A N 1
ATOM 1478 C CA 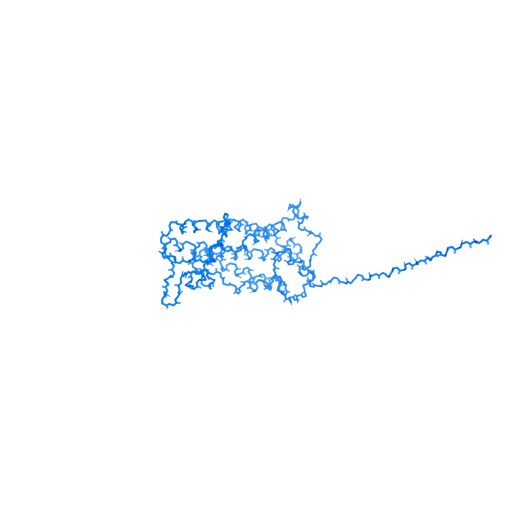. ARG A 1 193 ? -12.393 -2.344 5.027 1.00 96.19 193 ARG A CA 1
ATOM 1479 C C . ARG A 1 193 ? -13.737 -2.110 4.352 1.00 96.19 193 ARG A C 1
ATOM 1481 O O . ARG A 1 193 ? -14.520 -3.045 4.208 1.00 96.19 193 ARG A O 1
ATOM 1488 N N . VAL A 1 194 ? -13.959 -0.894 3.872 1.00 97.62 194 VAL A N 1
ATOM 1489 C CA . VAL A 1 194 ? -15.204 -0.464 3.221 1.00 97.62 194 VAL A CA 1
ATOM 1490 C C . VAL A 1 194 ? -14.916 0.298 1.933 1.00 97.62 194 VAL A C 1
ATOM 1492 O O . VAL A 1 194 ? -13.826 0.829 1.735 1.00 97.62 194 VAL A O 1
ATOM 1495 N N . GLU A 1 195 ? -15.890 0.347 1.032 1.00 95.38 195 GLU A N 1
ATOM 1496 C CA . GLU A 1 195 ? -15.738 1.027 -0.260 1.00 95.38 195 GLU A CA 1
ATOM 1497 C C . GLU A 1 195 ? -15.546 2.544 -0.093 1.00 95.38 195 GLU A C 1
ATOM 1499 O O . GLU A 1 195 ? -14.712 3.164 -0.754 1.00 95.38 195 GLU A O 1
ATOM 1504 N N . LYS A 1 196 ? -16.297 3.148 0.834 1.00 96.12 196 LYS A N 1
ATOM 1505 C CA . LYS A 1 196 ? -16.286 4.592 1.067 1.00 96.12 196 LYS A CA 1
ATOM 1506 C C . LYS A 1 196 ? -15.070 5.018 1.891 1.00 96.12 196 LYS A C 1
ATOM 1508 O O . LYS A 1 196 ? -14.912 4.602 3.033 1.00 96.12 196 LYS A O 1
ATOM 1513 N N . LEU A 1 197 ? -14.276 5.929 1.334 1.00 97.38 197 LEU A N 1
ATOM 1514 C CA . LEU A 1 197 ? -13.173 6.588 2.038 1.00 97.38 197 LEU A CA 1
ATOM 1515 C C . LEU A 1 197 ? -13.693 7.581 3.081 1.00 97.38 197 LEU A C 1
ATOM 1517 O O . LEU A 1 197 ? -14.568 8.407 2.780 1.00 97.38 197 LEU A O 1
ATOM 1521 N N . SER A 1 198 ? -13.112 7.529 4.276 1.00 92.69 198 SER A N 1
ATOM 1522 C CA . SER A 1 198 ? -13.452 8.428 5.385 1.00 92.69 198 SER A CA 1
ATOM 1523 C C . SER A 1 198 ? -12.540 9.655 5.461 1.00 92.69 198 SER A C 1
ATOM 1525 O O . SER A 1 198 ? -12.921 10.652 6.070 1.00 92.69 198 SER A O 1
ATOM 1527 N N . SER A 1 199 ? -11.373 9.617 4.816 1.00 92.06 199 SER A N 1
ATOM 1528 C CA . SER A 1 199 ? -10.382 10.696 4.847 1.00 92.06 199 SER A CA 1
ATOM 1529 C C . SER A 1 199 ? -10.764 11.919 4.002 1.00 92.06 199 SER A C 1
ATOM 1531 O O . SER A 1 199 ? -11.787 11.977 3.309 1.00 92.06 199 SER A O 1
ATOM 1533 N N . LYS A 1 200 ? -9.892 12.931 4.063 1.00 93.88 200 LYS A N 1
ATOM 1534 C CA . LYS A 1 200 ? -10.006 14.208 3.348 1.00 93.88 200 LYS A CA 1
ATOM 1535 C C . LYS A 1 200 ? -9.941 14.042 1.825 1.00 93.88 200 LYS A C 1
ATOM 1537 O O . LYS A 1 200 ? -9.557 12.990 1.312 1.00 93.88 200 LYS A O 1
ATOM 1542 N N . LYS A 1 201 ? -10.314 15.102 1.099 1.00 96.62 201 LYS A N 1
ATOM 1543 C CA . LYS A 1 201 ? -10.388 15.113 -0.371 1.00 96.62 201 LYS A CA 1
ATOM 1544 C C . LYS A 1 201 ? -9.072 14.675 -1.019 1.00 96.62 201 LYS A C 1
ATOM 1546 O O . LYS A 1 201 ? -9.106 13.900 -1.964 1.00 96.62 201 LYS A O 1
ATOM 1551 N N . GLU A 1 202 ? -7.937 15.097 -0.479 1.00 96.94 202 GLU A N 1
ATOM 1552 C CA . GLU A 1 202 ? -6.613 14.786 -1.018 1.00 96.94 202 GLU A CA 1
ATOM 1553 C C . GLU A 1 202 ? -6.367 13.270 -1.076 1.00 96.94 202 GLU A C 1
ATOM 1555 O O . GLU A 1 202 ? -5.842 12.763 -2.060 1.00 96.94 202 GLU A O 1
ATOM 1560 N N . VAL A 1 203 ? -6.813 12.524 -0.060 1.00 97.88 203 VAL A N 1
ATOM 1561 C CA . VAL A 1 203 ? -6.692 11.055 -0.017 1.00 97.88 203 VAL A CA 1
ATOM 1562 C C . VAL A 1 203 ? -7.641 10.392 -1.020 1.00 97.88 203 VAL A C 1
ATOM 1564 O O . VAL A 1 203 ? -7.301 9.370 -1.612 1.00 97.88 203 VAL A O 1
ATOM 1567 N N . LYS A 1 204 ? -8.813 10.991 -1.263 1.00 97.81 204 LYS A N 1
ATOM 1568 C CA . LYS A 1 204 ? -9.745 10.525 -2.302 1.00 97.81 204 LYS A CA 1
ATOM 1569 C C . LYS A 1 204 ? -9.155 10.714 -3.694 1.00 97.81 204 LYS A C 1
ATOM 1571 O O . LYS A 1 204 ? -9.201 9.787 -4.493 1.00 97.81 204 LYS A O 1
ATOM 1576 N N . ASP A 1 205 ? -8.531 11.862 -3.948 1.00 98.06 205 ASP A N 1
ATOM 1577 C CA . ASP A 1 205 ? -7.828 12.122 -5.205 1.00 98.06 205 ASP A CA 1
ATOM 1578 C C . ASP A 1 205 ? -6.675 11.111 -5.404 1.00 98.06 205 ASP A C 1
ATOM 1580 O O . ASP A 1 205 ? -6.509 10.565 -6.494 1.00 98.06 205 ASP A O 1
ATOM 1584 N N . MET A 1 206 ? -5.927 10.777 -4.340 1.00 97.94 206 MET A N 1
ATOM 1585 C CA . MET A 1 206 ? -4.903 9.719 -4.384 1.00 97.94 206 MET A CA 1
ATOM 1586 C C . MET A 1 206 ? -5.481 8.333 -4.699 1.00 97.94 206 MET A C 1
ATOM 1588 O O . MET A 1 206 ? -4.829 7.547 -5.385 1.00 97.94 206 MET A O 1
ATOM 1592 N N . ALA A 1 207 ? -6.677 8.016 -4.203 1.00 98.38 207 ALA A N 1
ATOM 1593 C CA . ALA A 1 207 ? -7.333 6.739 -4.471 1.00 98.38 207 ALA A CA 1
ATOM 1594 C C . ALA A 1 207 ? -7.788 6.613 -5.924 1.00 98.38 207 ALA A C 1
ATOM 1596 O O . ALA A 1 207 ? -7.603 5.557 -6.528 1.00 98.38 207 ALA A O 1
ATOM 1597 N N . GLU A 1 208 ? -8.326 7.684 -6.503 1.00 98.31 208 GLU A N 1
ATOM 1598 C CA . GLU A 1 208 ? -8.674 7.708 -7.925 1.00 98.31 208 GLU A CA 1
ATOM 1599 C C . GLU A 1 208 ? -7.425 7.592 -8.808 1.00 98.31 208 GLU A C 1
ATOM 1601 O O . GLU A 1 208 ? -7.413 6.810 -9.758 1.00 98.31 208 GLU A O 1
ATOM 1606 N N . GLU A 1 209 ? -6.330 8.261 -8.440 1.00 98.31 209 GLU A N 1
ATOM 1607 C CA . GLU A 1 209 ? -5.035 8.103 -9.111 1.00 98.31 209 GLU A CA 1
ATOM 1608 C C . GLU A 1 209 ? -4.511 6.659 -9.015 1.00 98.31 209 GLU A C 1
ATOM 1610 O O . GLU A 1 209 ? -4.073 6.088 -10.014 1.00 98.31 209 GLU A O 1
ATOM 1615 N N . ALA A 1 210 ? -4.596 6.024 -7.841 1.00 98.44 210 ALA A N 1
ATOM 1616 C CA . ALA A 1 210 ? -4.197 4.627 -7.664 1.00 98.44 210 ALA A CA 1
ATOM 1617 C C . ALA A 1 210 ? -5.020 3.682 -8.556 1.00 98.44 210 ALA A C 1
ATOM 1619 O O . ALA A 1 210 ? -4.452 2.819 -9.226 1.00 98.44 210 ALA A O 1
ATOM 1620 N N . LYS A 1 211 ? -6.347 3.862 -8.611 1.00 98.56 211 LYS A N 1
ATOM 1621 C CA . LYS A 1 211 ? -7.231 3.083 -9.495 1.00 98.56 211 LYS A CA 1
ATOM 1622 C C . LYS A 1 211 ? -6.885 3.297 -10.967 1.00 98.56 211 LYS A C 1
ATOM 1624 O O . LYS A 1 211 ? -6.803 2.325 -11.714 1.00 98.56 211 LYS A O 1
ATOM 1629 N N . ARG A 1 212 ? -6.639 4.545 -11.379 1.00 98.75 212 ARG A N 1
ATOM 1630 C CA . ARG A 1 212 ? -6.223 4.881 -12.748 1.00 98.75 212 ARG A CA 1
ATOM 1631 C C . ARG A 1 212 ? -4.941 4.145 -13.129 1.00 98.75 212 ARG A C 1
ATOM 1633 O O . ARG A 1 212 ? -4.912 3.491 -14.164 1.00 98.75 212 ARG A O 1
ATOM 1640 N N . LEU A 1 213 ? -3.921 4.192 -12.274 1.00 98.62 213 LEU A N 1
ATOM 1641 C CA . LEU A 1 213 ? -2.640 3.521 -12.513 1.00 98.62 213 LEU A CA 1
ATOM 1642 C C . LEU A 1 213 ? -2.786 1.993 -12.581 1.00 98.62 213 LEU A C 1
ATOM 1644 O O . LEU A 1 213 ? -2.195 1.359 -13.449 1.00 98.62 213 LEU A O 1
ATOM 1648 N N . LEU A 1 214 ? -3.602 1.387 -11.714 1.00 98.56 214 LEU A N 1
ATOM 1649 C CA . LEU A 1 214 ? -3.885 -0.053 -11.780 1.00 98.56 214 LEU A CA 1
ATOM 1650 C C . LEU A 1 214 ? -4.599 -0.430 -13.085 1.00 98.56 214 LEU A C 1
ATOM 1652 O O . LEU A 1 214 ? -4.234 -1.416 -13.723 1.00 98.56 214 LEU A O 1
ATOM 1656 N N . ALA A 1 215 ? -5.582 0.365 -13.513 1.00 98.56 215 ALA A N 1
ATOM 1657 C CA . ALA A 1 215 ? -6.264 0.164 -14.789 1.00 98.56 215 ALA A CA 1
ATOM 1658 C C . ALA A 1 215 ? -5.306 0.320 -15.984 1.00 98.56 215 ALA A C 1
ATOM 1660 O O . ALA A 1 215 ? -5.402 -0.428 -16.959 1.00 98.56 215 ALA A O 1
ATOM 1661 N N . GLU A 1 216 ? -4.353 1.251 -15.900 1.00 98.44 216 GLU A N 1
ATOM 1662 C CA . GLU A 1 216 ? -3.292 1.406 -16.895 1.00 98.44 216 GLU A CA 1
ATOM 1663 C C . GLU A 1 216 ? -2.407 0.162 -16.970 1.00 98.44 216 GLU A C 1
ATOM 1665 O O . GLU A 1 216 ? -2.229 -0.340 -18.073 1.00 98.44 216 GLU A O 1
ATOM 1670 N N . VAL A 1 217 ? -1.967 -0.410 -15.842 1.00 97.88 217 VAL A N 1
ATOM 1671 C CA . VAL A 1 217 ? -1.182 -1.664 -15.817 1.00 97.88 217 VAL A CA 1
ATOM 1672 C C . VAL A 1 217 ? -1.916 -2.810 -16.519 1.00 97.88 217 VAL A C 1
ATOM 1674 O O . VAL A 1 217 ? -1.313 -3.557 -17.290 1.00 97.88 217 VAL A O 1
ATOM 1677 N N . ILE A 1 218 ? -3.227 -2.949 -16.291 1.00 97.44 218 ILE A N 1
ATOM 1678 C CA . ILE A 1 218 ? -4.049 -3.975 -16.956 1.00 97.44 218 ILE A CA 1
ATOM 1679 C C . ILE A 1 218 ? -4.048 -3.766 -18.473 1.00 97.44 218 ILE A C 1
ATOM 1681 O O . ILE A 1 218 ? -3.916 -4.722 -19.240 1.00 97.44 218 ILE A O 1
ATOM 1685 N N . LYS A 1 219 ? -4.180 -2.510 -18.906 1.00 98.00 219 LYS A N 1
ATOM 1686 C CA . LYS A 1 219 ? -4.219 -2.1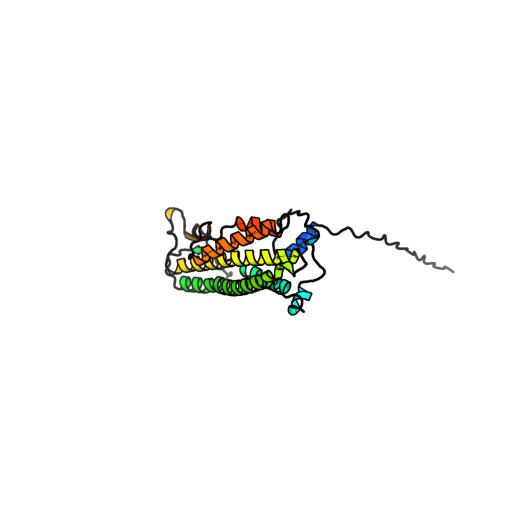24 -20.319 1.00 98.00 219 LYS A CA 1
ATOM 1687 C C . LYS A 1 219 ? -2.857 -2.262 -21.005 1.00 98.00 219 LYS A C 1
ATOM 1689 O O . LYS A 1 219 ? -2.815 -2.662 -22.167 1.00 98.00 219 LYS A O 1
ATOM 1694 N N . THR A 1 220 ? -1.763 -1.897 -20.339 1.00 96.50 220 THR A N 1
ATOM 1695 C CA . THR A 1 220 ? -0.405 -1.875 -20.913 1.00 96.50 220 THR A CA 1
ATOM 1696 C C . THR A 1 220 ? 0.256 -3.247 -20.904 1.00 96.50 220 THR A C 1
ATOM 1698 O O . THR A 1 220 ? 1.074 -3.533 -21.783 1.00 96.50 220 THR A O 1
ATOM 1701 N N . HIS A 1 221 ? -0.122 -4.114 -19.963 1.00 94.38 221 HIS A N 1
ATOM 1702 C CA . HIS A 1 221 ? 0.471 -5.438 -19.777 1.00 94.38 221 HIS A CA 1
ATOM 1703 C C . HIS A 1 221 ? -0.574 -6.573 -19.789 1.00 94.38 221 HIS A C 1
ATOM 1705 O O . HIS A 1 221 ? -0.589 -7.397 -18.868 1.00 94.38 221 HIS A O 1
ATOM 1711 N N . PRO A 1 222 ? -1.447 -6.668 -20.811 1.00 93.12 222 PRO A N 1
ATOM 1712 C CA . PRO A 1 222 ? -2.528 -7.652 -20.836 1.00 93.12 222 PRO A CA 1
ATOM 1713 C C . PRO A 1 222 ? -1.993 -9.091 -20.862 1.00 93.12 222 PRO A C 1
ATOM 1715 O O . PRO A 1 222 ? -0.950 -9.368 -21.451 1.00 93.12 222 PRO A O 1
ATOM 1718 N N . GLY A 1 223 ? -2.714 -10.013 -20.216 1.00 86.88 223 GLY A N 1
ATOM 1719 C CA . GLY A 1 223 ? -2.340 -11.435 -20.152 1.00 86.88 223 GLY A CA 1
ATOM 1720 C C . GLY A 1 223 ? -1.134 -11.740 -19.255 1.00 86.88 223 GLY A C 1
ATOM 1721 O O . GLY A 1 223 ? -0.687 -12.879 -19.181 1.00 86.88 223 GLY A O 1
ATOM 1722 N N . THR A 1 224 ? -0.601 -10.738 -18.555 1.00 88.81 224 THR A N 1
ATOM 1723 C CA . THR A 1 224 ? 0.541 -10.914 -17.655 1.00 88.81 224 THR A CA 1
ATOM 1724 C C . THR A 1 224 ? 0.094 -11.050 -16.194 1.00 88.81 224 THR A C 1
ATOM 1726 O O . THR A 1 224 ? -1.005 -10.609 -15.836 1.00 88.81 224 THR A O 1
ATOM 1729 N N . PRO A 1 225 ? 0.946 -11.597 -15.304 1.00 86.38 225 PRO A N 1
ATOM 1730 C CA . PRO A 1 225 ? 0.641 -11.621 -13.879 1.00 86.38 225 PRO A CA 1
ATOM 1731 C C . PRO A 1 225 ? 0.358 -10.232 -13.293 1.00 86.38 225 PRO A C 1
ATOM 1733 O O . PRO A 1 225 ? -0.547 -10.092 -12.476 1.00 86.38 225 PRO A O 1
ATOM 1736 N N . TRP A 1 226 ? 1.087 -9.192 -13.720 1.00 90.75 226 TRP A N 1
ATOM 1737 C CA . TRP A 1 226 ? 0.889 -7.824 -13.222 1.00 90.75 226 TRP A CA 1
ATOM 1738 C C . TRP A 1 226 ? -0.516 -7.306 -13.519 1.00 90.75 226 TRP A C 1
ATOM 1740 O O . TRP A 1 226 ? -1.135 -6.723 -12.633 1.00 90.75 226 TRP A O 1
ATOM 1750 N N . ALA A 1 227 ? -1.050 -7.568 -14.717 1.00 92.62 227 ALA A N 1
ATOM 1751 C CA . ALA A 1 227 ? -2.429 -7.220 -15.047 1.00 92.62 227 ALA A CA 1
ATOM 1752 C C . ALA A 1 227 ? -3.435 -7.988 -14.181 1.00 92.62 227 ALA A C 1
ATOM 1754 O O . ALA A 1 227 ? -4.372 -7.390 -13.662 1.00 92.62 227 ALA A O 1
ATOM 1755 N N . MET A 1 228 ? -3.225 -9.289 -13.959 1.00 90.44 228 MET A N 1
ATOM 1756 C CA . MET A 1 228 ? -4.100 -10.070 -13.078 1.00 90.44 228 MET A CA 1
ATOM 1757 C C . MET A 1 228 ? -4.109 -9.510 -11.649 1.00 90.44 228 MET A C 1
ATOM 1759 O O . MET A 1 228 ? -5.169 -9.305 -11.062 1.00 90.44 228 MET A O 1
A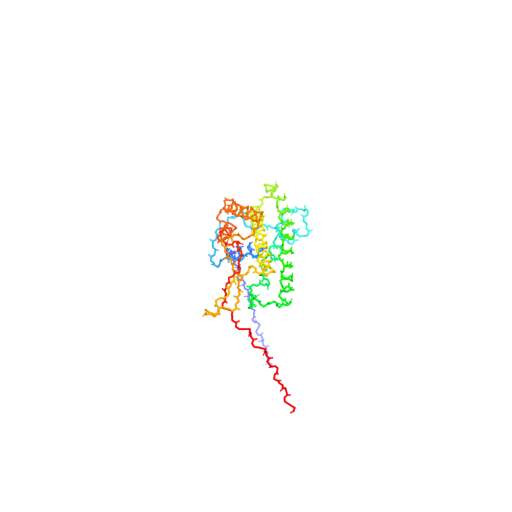TOM 1763 N N . ILE A 1 229 ? -2.932 -9.247 -11.081 1.00 89.75 229 ILE A N 1
ATOM 1764 C CA . ILE A 1 229 ? -2.817 -8.740 -9.712 1.00 89.75 229 ILE A CA 1
ATOM 1765 C C . ILE A 1 229 ? -3.382 -7.316 -9.621 1.00 89.75 229 ILE A C 1
ATOM 1767 O O . ILE A 1 229 ? -4.041 -6.986 -8.635 1.00 89.75 229 ILE A O 1
ATOM 1771 N N . ALA A 1 230 ? -3.178 -6.479 -10.641 1.00 95.44 230 ALA A N 1
ATOM 1772 C CA . ALA A 1 230 ? -3.775 -5.149 -10.706 1.00 95.44 230 ALA A CA 1
ATOM 1773 C C . ALA A 1 230 ? -5.312 -5.208 -10.752 1.00 95.44 230 ALA A C 1
ATOM 1775 O O . ALA A 1 230 ? -5.970 -4.445 -10.046 1.00 95.44 230 ALA A O 1
ATOM 1776 N N . ASP A 1 231 ? -5.888 -6.154 -11.497 1.00 95.38 231 ASP A N 1
ATOM 1777 C CA . ASP A 1 231 ? -7.337 -6.395 -11.523 1.00 95.38 231 ASP A CA 1
ATOM 1778 C C . ASP A 1 231 ? -7.867 -6.863 -10.159 1.00 95.38 231 ASP A C 1
ATOM 1780 O O . ASP A 1 231 ? -8.873 -6.350 -9.664 1.00 95.38 231 ASP A O 1
ATOM 1784 N N . MET A 1 232 ? -7.159 -7.780 -9.491 1.00 93.62 232 MET A N 1
ATOM 1785 C CA . MET A 1 232 ? -7.489 -8.172 -8.115 1.00 93.62 232 MET A CA 1
ATOM 1786 C C . MET A 1 232 ? -7.440 -6.972 -7.167 1.00 93.62 232 MET A C 1
ATOM 1788 O O . MET A 1 232 ? -8.328 -6.807 -6.332 1.00 93.62 232 MET A O 1
ATOM 1792 N N . ARG A 1 233 ? -6.425 -6.117 -7.315 1.00 94.19 233 ARG A N 1
ATOM 1793 C CA . ARG A 1 233 ? -6.234 -4.934 -6.478 1.00 94.19 233 ARG A CA 1
ATOM 1794 C C . ARG A 1 233 ? -7.345 -3.903 -6.662 1.00 94.19 233 ARG A C 1
ATOM 1796 O O . ARG A 1 233 ? -7.778 -3.321 -5.674 1.00 94.19 233 ARG A O 1
ATOM 1803 N N . LEU A 1 234 ? -7.830 -3.693 -7.887 1.00 96.00 234 LEU A N 1
ATOM 1804 C CA . LEU A 1 234 ? -8.944 -2.776 -8.173 1.00 96.00 234 LEU A CA 1
ATOM 1805 C C . LEU A 1 234 ? -10.242 -3.160 -7.457 1.00 96.00 234 LEU A C 1
ATOM 1807 O O . LEU A 1 234 ? -11.058 -2.291 -7.165 1.00 96.00 234 LEU A O 1
ATOM 1811 N N . LYS A 1 235 ? -10.422 -4.450 -7.165 1.00 96.06 235 LYS A N 1
ATOM 1812 C CA . LYS A 1 235 ? -11.587 -4.983 -6.445 1.00 96.06 235 LYS A CA 1
ATOM 1813 C C . LYS A 1 235 ? -11.462 -4.836 -4.928 1.00 96.06 235 LYS A C 1
ATOM 1815 O O . LYS A 1 235 ? -12.417 -5.116 -4.207 1.00 96.06 235 LYS A O 1
ATOM 1820 N N . GLU A 1 236 ? -10.296 -4.436 -4.419 1.00 95.50 236 GLU A N 1
ATOM 1821 C CA . GLU A 1 236 ? -10.099 -4.233 -2.989 1.00 95.50 236 GLU A CA 1
ATOM 1822 C C . GLU A 1 236 ? -10.628 -2.871 -2.526 1.00 95.50 236 GLU A C 1
ATOM 1824 O O . GLU A 1 236 ? -10.303 -1.817 -3.071 1.00 95.50 236 GLU A O 1
ATOM 1829 N N . ASN A 1 237 ? -11.368 -2.900 -1.421 1.00 97.31 237 ASN A N 1
ATOM 1830 C CA . ASN A 1 237 ? -11.797 -1.706 -0.708 1.00 97.31 237 ASN A CA 1
ATOM 1831 C C . ASN A 1 237 ? -10.604 -0.979 -0.069 1.00 97.31 237 ASN A C 1
ATOM 1833 O O . ASN A 1 237 ? -9.780 -1.603 0.610 1.00 97.31 237 ASN A O 1
ATOM 1837 N N . MET A 1 238 ? -10.542 0.343 -0.251 1.00 97.50 238 MET A N 1
ATOM 1838 C CA . MET A 1 238 ? -9.489 1.188 0.325 1.00 97.50 238 MET A CA 1
ATOM 1839 C C . MET A 1 238 ? -9.911 1.898 1.616 1.00 97.50 238 MET A C 1
ATOM 1841 O O . MET A 1 238 ? -9.045 2.248 2.411 1.00 97.50 238 MET A O 1
ATOM 1845 N N . GLY A 1 239 ? -11.212 2.102 1.838 1.00 97.62 239 GLY A N 1
ATOM 1846 C CA . GLY A 1 239 ? -11.718 2.786 3.024 1.00 97.62 239 GLY A CA 1
ATOM 1847 C C . GLY A 1 239 ? -11.575 1.952 4.285 1.00 97.62 239 GLY A C 1
ATOM 1848 O O . GLY A 1 239 ? -11.603 0.719 4.231 1.00 97.62 239 GLY A O 1
ATOM 1849 N N . MET A 1 240 ? -11.442 2.624 5.427 1.00 97.62 240 MET A N 1
ATOM 1850 C CA . MET A 1 240 ? -11.400 1.967 6.733 1.00 97.62 240 MET A CA 1
ATOM 1851 C C . MET A 1 240 ? -12.353 2.620 7.729 1.00 97.62 240 MET A C 1
ATOM 1853 O O . MET A 1 240 ? -12.416 3.844 7.847 1.00 97.62 240 MET A O 1
ATOM 1857 N N . VAL A 1 241 ? -13.081 1.786 8.470 1.00 96.50 241 VAL A N 1
ATOM 1858 C CA . VAL A 1 241 ? -14.005 2.212 9.529 1.00 96.50 241 VAL A CA 1
ATOM 1859 C C . VAL A 1 241 ? -13.929 1.271 10.724 1.00 96.50 241 VAL A C 1
ATOM 1861 O O . VAL A 1 241 ? -13.552 0.107 10.594 1.00 96.50 241 VAL A O 1
ATOM 1864 N N . TRP A 1 242 ? -14.308 1.778 11.893 1.00 96.44 242 TRP A N 1
ATOM 1865 C CA . TRP A 1 242 ? -14.587 0.940 13.054 1.00 96.44 242 TRP A CA 1
ATOM 1866 C C . TRP A 1 242 ? -16.020 0.422 12.965 1.00 96.44 242 TRP A C 1
ATOM 1868 O O . TRP A 1 242 ? -16.937 1.197 12.705 1.00 96.44 242 TRP A O 1
ATOM 1878 N N . GLU A 1 243 ? -16.208 -0.871 13.202 1.00 95.56 243 GLU A N 1
ATOM 1879 C CA . GLU A 1 243 ? -17.515 -1.528 13.287 1.00 95.56 243 GLU A CA 1
ATOM 1880 C C . GLU A 1 243 ? -17.692 -2.168 14.665 1.00 95.56 243 GLU A C 1
ATOM 1882 O O . GLU A 1 243 ? -16.711 -2.711 15.188 1.00 95.56 243 GLU A O 1
ATOM 1887 N N . PRO A 1 244 ? -18.911 -2.183 15.236 1.00 95.19 244 PRO A N 1
ATOM 1888 C CA . PRO A 1 244 ? -19.199 -2.984 16.419 1.00 95.19 244 PRO A CA 1
ATOM 1889 C C . PRO A 1 244 ? -18.864 -4.462 16.197 1.00 95.19 244 PRO A C 1
ATOM 1891 O O . PRO A 1 244 ? -19.046 -5.013 15.107 1.00 95.19 244 PRO A O 1
ATOM 1894 N N . ALA A 1 245 ? -18.363 -5.116 17.238 1.00 94.75 245 ALA A N 1
ATOM 1895 C CA . ALA A 1 245 ? -17.948 -6.506 17.192 1.00 94.75 245 ALA A CA 1
ATOM 1896 C C . ALA A 1 245 ? -18.198 -7.227 18.522 1.00 94.75 245 ALA A C 1
ATOM 1898 O O . ALA A 1 245 ? -18.083 -6.658 19.608 1.00 94.75 245 ALA A O 1
ATOM 1899 N N . VAL A 1 246 ? -18.469 -8.528 18.409 1.00 94.38 246 VAL A N 1
ATOM 1900 C CA . VAL A 1 246 ? -18.350 -9.483 19.512 1.00 94.38 246 VAL A CA 1
ATOM 1901 C C . VAL A 1 246 ? -16.933 -10.048 19.459 1.00 94.38 246 VAL A C 1
ATOM 1903 O O . VAL A 1 246 ? -16.601 -10.865 18.600 1.00 94.38 246 VAL A O 1
ATOM 1906 N N . LEU A 1 247 ? -16.065 -9.550 20.331 1.00 91.12 247 LEU A N 1
ATOM 1907 C CA . LEU A 1 247 ? -14.677 -9.969 20.447 1.00 91.12 247 LEU A CA 1
ATOM 1908 C C . LEU A 1 247 ? -14.572 -11.182 21.385 1.00 91.12 247 LEU A C 1
ATOM 1910 O O . LEU A 1 247 ? -15.209 -11.187 22.444 1.00 91.12 247 LEU A O 1
ATOM 1914 N N . PRO A 1 248 ? -13.741 -12.187 21.052 1.00 87.81 248 PRO A N 1
ATOM 1915 C CA . PRO A 1 248 ? -13.477 -13.309 21.944 1.00 87.81 248 PRO A CA 1
ATOM 1916 C C . PRO A 1 248 ? -12.764 -12.827 23.206 1.00 87.81 248 PRO A C 1
ATOM 1918 O O . PRO A 1 248 ? -12.009 -11.847 23.172 1.00 87.81 248 PRO A O 1
ATOM 1921 N N . ASP A 1 249 ? -13.012 -13.499 24.328 1.00 81.31 249 ASP A N 1
ATOM 1922 C CA . ASP A 1 249 ? -12.339 -13.175 25.582 1.00 81.31 249 ASP A CA 1
ATOM 1923 C C . ASP A 1 249 ? -10.827 -13.387 25.473 1.00 81.31 249 ASP A C 1
ATOM 1925 O O . ASP A 1 249 ? -10.375 -14.328 24.808 1.00 81.31 249 ASP A O 1
ATOM 1929 N N . PRO A 1 250 ? -10.023 -12.510 26.101 1.00 76.88 250 PRO A N 1
ATOM 1930 C CA . PRO A 1 250 ? -8.582 -12.664 26.078 1.00 76.88 250 PRO A CA 1
ATOM 1931 C C . PRO A 1 250 ? -8.192 -14.013 26.704 1.00 76.88 250 PRO A C 1
ATOM 1933 O O . PRO A 1 250 ? -8.821 -14.454 27.674 1.00 76.88 250 PRO A O 1
ATOM 1936 N N . PRO A 1 251 ? -7.152 -14.686 26.179 1.00 75.50 251 PRO A N 1
ATOM 1937 C CA . PRO A 1 251 ? -6.691 -15.947 26.741 1.00 75.50 251 PRO A CA 1
ATOM 1938 C C . PRO A 1 251 ? -6.344 -15.765 28.222 1.00 75.50 251 PRO A C 1
ATOM 1940 O O . PRO A 1 251 ? -5.649 -14.818 28.597 1.00 75.50 251 PRO A O 1
ATOM 1943 N N . LYS A 1 252 ? -6.835 -16.679 29.071 1.00 72.56 252 LYS A N 1
ATOM 1944 C CA . LYS A 1 252 ? -6.558 -16.648 30.513 1.00 72.56 252 LYS A CA 1
ATOM 1945 C C . LYS A 1 252 ? -5.038 -16.650 30.744 1.00 72.56 252 LYS A C 1
ATOM 1947 O O . LYS A 1 252 ? -4.332 -17.387 30.045 1.00 72.56 252 LYS A O 1
ATOM 1952 N N . PRO A 1 253 ? -4.517 -15.873 31.713 1.00 71.00 253 PRO A N 1
ATOM 1953 C CA . PRO A 1 253 ? -3.104 -15.925 32.059 1.00 71.00 253 PRO A CA 1
ATOM 1954 C C . PRO A 1 253 ? -2.720 -17.371 32.373 1.00 71.00 253 PRO A C 1
ATOM 1956 O O . PRO A 1 253 ? -3.431 -18.042 33.120 1.00 71.00 253 PRO A O 1
ATOM 1959 N N . LYS A 1 254 ? -1.607 -17.860 31.814 1.00 68.94 254 LYS A N 1
ATOM 1960 C CA . LYS A 1 254 ? -1.049 -19.148 32.234 1.00 68.94 254 LYS A CA 1
ATOM 1961 C C . LYS A 1 254 ? -0.630 -18.997 33.693 1.00 68.94 254 LYS A C 1
ATOM 1963 O O . LYS A 1 254 ? 0.403 -18.388 33.973 1.00 68.94 254 LYS A O 1
ATOM 1968 N N . THR A 1 255 ? -1.441 -19.493 34.620 1.00 62.72 255 THR A N 1
ATOM 1969 C CA . THR A 1 255 ? -1.051 -19.640 36.018 1.00 62.72 255 THR A CA 1
ATOM 1970 C C . THR A 1 255 ? 0.198 -20.509 36.025 1.00 62.72 255 THR A C 1
ATOM 1972 O O . THR A 1 255 ? 0.150 -21.671 35.636 1.00 62.72 255 THR A O 1
ATOM 1975 N N . LYS A 1 256 ? 1.352 -19.930 36.374 1.00 57.44 256 LYS A N 1
ATOM 1976 C CA . LYS A 1 256 ? 2.527 -20.739 36.692 1.00 57.44 256 LYS A CA 1
ATOM 1977 C C . LYS A 1 256 ? 2.136 -21.545 37.919 1.00 57.44 256 LYS A C 1
ATOM 1979 O O . LYS A 1 256 ? 1.901 -20.940 38.964 1.00 57.44 256 LYS A O 1
ATOM 1984 N N . ASP A 1 257 ? 2.021 -22.860 37.772 1.00 57.75 257 ASP A N 1
ATOM 1985 C CA . ASP A 1 257 ? 1.808 -23.757 38.898 1.00 57.75 257 ASP A CA 1
ATOM 1986 C C . ASP A 1 257 ? 2.843 -23.417 39.968 1.00 57.75 257 ASP A C 1
ATOM 1988 O O . ASP A 1 257 ? 4.056 -23.521 39.756 1.00 57.75 257 ASP A O 1
ATOM 1992 N N . ALA A 1 258 ? 2.351 -22.903 41.093 1.00 53.19 258 ALA A N 1
ATOM 1993 C CA . ALA A 1 258 ? 3.168 -22.651 42.256 1.00 53.19 258 ALA A CA 1
ATOM 1994 C C . ALA A 1 258 ? 3.760 -24.000 42.657 1.00 53.19 258 ALA A C 1
ATOM 1996 O O . ALA A 1 258 ? 3.040 -24.905 43.081 1.00 53.19 258 ALA A O 1
ATOM 1997 N N . LYS A 1 259 ? 5.071 -24.146 42.455 1.00 51.47 259 LYS A N 1
ATOM 1998 C CA . LYS A 1 259 ? 5.844 -25.288 42.925 1.00 51.47 259 LYS A CA 1
ATOM 1999 C C . LYS A 1 259 ? 5.616 -25.365 44.435 1.00 51.47 259 LYS A C 1
ATOM 2001 O O . LYS A 1 259 ? 6.090 -24.503 45.173 1.00 51.47 259 LYS A O 1
ATOM 2006 N N . LYS A 1 260 ? 4.777 -26.313 44.853 1.00 49.50 260 LYS A N 1
ATOM 2007 C CA . LYS A 1 260 ? 4.442 -26.546 46.257 1.00 49.50 260 LYS A CA 1
ATOM 2008 C C . LYS A 1 260 ? 5.754 -26.876 46.997 1.00 49.50 260 LYS A C 1
ATOM 2010 O O . LYS A 1 260 ? 6.551 -27.616 46.414 1.00 49.50 260 LYS A O 1
ATOM 2015 N N . PRO A 1 261 ? 6.005 -26.269 48.172 1.00 64.81 261 PRO A N 1
ATOM 2016 C CA . PRO A 1 261 ? 7.237 -26.475 48.931 1.00 64.81 261 PRO A CA 1
ATOM 2017 C C . PRO A 1 261 ? 7.427 -27.935 49.344 1.00 64.81 261 PRO A C 1
ATOM 2019 O O . PRO A 1 261 ? 6.400 -28.631 49.537 1.00 64.81 261 PRO A O 1
#